Protein AF-A0A077UJP9-F1 (afdb_monomer_lite)

Foldseek 3Di:
DDPLVVVLVVLVPDPVADDPRSVVVNVVSVVVVVVVVVVVVVVVVPPPLDDDLVLLVVLLVLLVVLVVLPPPDDLVVLLVQLVVLVVVLLVQQQLVVPVDPDGHHPPLSSLLSLLSNVSSLSSNCVVVPPDPVNSVVLVVCLVVDDCLALVLSSDPCVVVVVVVLSVDPPNDSSNSNSNSSSCCSHVNGNVSNSVSNVVNSVQSVCVCVCNPPNPPPRD

Structure (mmCIF, N/CA/C/O backbone):
data_AF-A0A077UJP9-F1
#
_entry.id   AF-A0A077UJP9-F1
#
loop_
_atom_site.group_PDB
_atom_site.id
_atom_site.type_symbol
_atom_site.label_atom_id
_atom_site.label_alt_id
_atom_site.label_comp_id
_atom_site.label_asym_id
_atom_site.label_entity_id
_atom_site.label_seq_id
_atom_site.pdbx_PDB_ins_code
_atom_site.Cartn_x
_atom_site.Cartn_y
_atom_site.Cartn_z
_atom_site.occupancy
_atom_site.B_iso_or_equiv
_atom_site.auth_seq_id
_atom_site.auth_comp_id
_atom_site.auth_asym_id
_atom_site.auth_atom_id
_atom_site.pdbx_PDB_model_num
ATOM 1 N N . MET A 1 1 ? -7.856 1.688 -47.796 1.00 62.22 1 MET A N 1
ATOM 2 C CA . MET A 1 1 ? -6.445 1.970 -48.091 1.00 62.22 1 MET A CA 1
ATOM 3 C C . MET A 1 1 ? -5.850 2.642 -46.871 1.00 62.22 1 MET A C 1
ATOM 5 O O . MET A 1 1 ? -6.298 3.738 -46.540 1.00 62.22 1 MET A O 1
ATOM 9 N N . ASN A 1 2 ? -4.977 1.952 -46.143 1.00 85.25 2 ASN A N 1
ATOM 10 C CA . ASN A 1 2 ? -4.334 2.499 -44.946 1.00 85.25 2 ASN A CA 1
ATOM 11 C C . ASN A 1 2 ? -3.262 3.543 -45.334 1.00 85.25 2 ASN A C 1
ATOM 13 O O . ASN A 1 2 ? -2.931 3.701 -46.511 1.00 85.25 2 ASN A O 1
ATOM 17 N N . ASN A 1 3 ? -2.739 4.284 -44.354 1.00 83.12 3 ASN A N 1
ATOM 18 C CA . ASN A 1 3 ? -1.761 5.348 -44.617 1.00 83.12 3 ASN A CA 1
ATOM 19 C C . ASN A 1 3 ? -0.489 4.816 -45.300 1.00 83.12 3 ASN A C 1
ATOM 21 O O . ASN A 1 3 ? 0.064 5.492 -46.163 1.00 83.12 3 ASN A O 1
ATOM 25 N N . ARG A 1 4 ? -0.064 3.589 -44.973 1.00 84.38 4 ARG A N 1
ATOM 26 C CA . ARG A 1 4 ? 1.086 2.926 -45.602 1.00 84.38 4 ARG A CA 1
ATOM 27 C C . ARG A 1 4 ? 0.843 2.667 -47.089 1.00 84.38 4 ARG A C 1
ATOM 29 O O . ARG A 1 4 ? 1.649 3.070 -47.918 1.00 84.38 4 ARG A O 1
ATOM 36 N N . GLU A 1 5 ? -0.295 2.074 -47.431 1.00 85.06 5 GLU A N 1
ATOM 37 C CA . GLU A 1 5 ? -0.693 1.799 -48.813 1.00 85.06 5 GLU A CA 1
ATOM 38 C C . GLU A 1 5 ? -0.814 3.098 -49.625 1.00 85.06 5 GLU A C 1
ATOM 40 O O . GLU A 1 5 ? -0.421 3.141 -50.786 1.00 85.06 5 GLU A O 1
ATOM 45 N N . GLN A 1 6 ? -1.307 4.187 -49.022 1.00 86.44 6 GLN A N 1
ATOM 46 C CA . GLN A 1 6 ? -1.356 5.502 -49.674 1.00 86.44 6 GLN A CA 1
ATOM 47 C C . GLN A 1 6 ? 0.041 6.056 -49.989 1.00 86.44 6 GLN A C 1
ATOM 49 O O . GLN A 1 6 ? 0.248 6.622 -51.066 1.00 86.44 6 GLN A O 1
ATOM 54 N N . ILE A 1 7 ? 1.002 5.878 -49.080 1.00 85.31 7 ILE A N 1
ATOM 55 C CA . ILE A 1 7 ? 2.393 6.313 -49.262 1.00 85.31 7 ILE A CA 1
ATOM 56 C C . ILE A 1 7 ? 3.083 5.469 -50.339 1.00 85.31 7 ILE A C 1
ATOM 58 O O . ILE A 1 7 ? 3.674 6.030 -51.260 1.00 85.31 7 ILE A O 1
ATOM 62 N N . G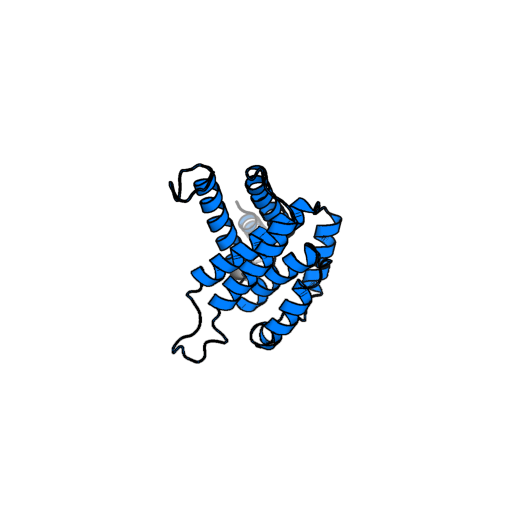LU A 1 8 ? 2.950 4.143 -50.287 1.00 85.75 8 GLU A N 1
ATOM 63 C CA . GLU A 1 8 ? 3.534 3.230 -51.279 1.00 85.75 8 GLU A CA 1
ATOM 64 C C . GLU A 1 8 ? 2.994 3.523 -52.692 1.00 85.75 8 GLU A C 1
ATOM 66 O O . GLU A 1 8 ? 3.769 3.662 -53.638 1.00 85.75 8 GLU A O 1
ATOM 71 N N . GLN A 1 9 ? 1.678 3.724 -52.840 1.00 84.62 9 GLN A N 1
ATOM 72 C CA . GLN A 1 9 ? 1.075 4.102 -54.126 1.00 84.62 9 GLN A CA 1
ATOM 73 C C . GLN A 1 9 ? 1.534 5.481 -54.616 1.00 84.62 9 GLN A C 1
ATOM 75 O O . GLN A 1 9 ? 1.752 5.671 -55.814 1.00 84.62 9 GLN A O 1
ATOM 80 N N . SER A 1 10 ? 1.735 6.434 -53.704 1.00 84.62 10 SER A N 1
ATOM 81 C CA . SER A 1 10 ? 2.259 7.758 -54.055 1.00 84.62 10 SER A CA 1
ATOM 82 C C . SER A 1 10 ? 3.683 7.662 -54.609 1.00 84.62 10 SER A C 1
ATOM 84 O O . SER A 1 10 ? 3.966 8.270 -55.640 1.00 84.62 10 SER A O 1
ATOM 86 N N . VAL A 1 11 ? 4.547 6.840 -54.000 1.00 82.06 11 VAL A N 1
ATOM 87 C CA . VAL A 1 11 ? 5.920 6.587 -54.475 1.00 82.06 11 VAL A CA 1
ATOM 88 C C . VAL A 1 11 ? 5.926 5.904 -55.843 1.00 82.06 11 VAL A C 1
ATOM 90 O O . VAL A 1 11 ? 6.675 6.319 -56.724 1.00 82.06 11 VAL A O 1
ATOM 93 N N . ILE A 1 12 ? 5.052 4.916 -56.057 1.00 83.19 12 ILE A N 1
ATOM 94 C CA . ILE A 1 12 ? 4.907 4.223 -57.350 1.00 83.19 12 ILE A CA 1
ATOM 95 C C . ILE A 1 12 ? 4.440 5.184 -58.453 1.00 83.19 12 ILE A C 1
ATOM 97 O O . ILE A 1 12 ? 4.875 5.081 -59.598 1.00 83.19 12 ILE A O 1
ATOM 101 N N . SER A 1 13 ? 3.552 6.123 -58.121 1.00 83.75 13 SER A N 1
ATOM 102 C CA . SER A 1 13 ? 2.990 7.075 -59.087 1.00 83.75 13 SER A CA 1
ATOM 103 C C . SER A 1 13 ? 3.896 8.276 -59.392 1.00 83.75 13 SER A C 1
ATOM 105 O O . SER A 1 13 ? 3.649 9.010 -60.353 1.00 83.75 13 SER A O 1
ATOM 107 N N . ALA A 1 14 ? 4.936 8.501 -58.586 1.00 82.94 14 ALA A N 1
ATOM 108 C CA . ALA A 1 14 ? 5.812 9.652 -58.720 1.00 82.94 14 ALA A CA 1
ATOM 109 C C . ALA A 1 14 ? 6.792 9.460 -59.886 1.00 82.94 14 ALA A C 1
ATOM 111 O O . ALA A 1 14 ? 7.713 8.653 -59.821 1.00 82.94 14 ALA A O 1
ATOM 112 N N . SER A 1 15 ? 6.666 10.286 -60.929 1.00 70.06 15 SER A N 1
ATOM 113 C CA . SER A 1 15 ? 7.531 10.241 -62.121 1.00 70.06 15 SER A CA 1
ATOM 114 C C . SER A 1 15 ? 9.017 10.532 -61.855 1.00 70.06 15 SER A C 1
ATOM 116 O O . SER A 1 15 ? 9.830 10.443 -62.771 1.00 70.06 15 SER A O 1
ATOM 118 N N . ALA A 1 16 ? 9.362 10.946 -60.633 1.00 73.94 16 ALA A N 1
ATOM 119 C CA . ALA A 1 16 ? 10.723 11.241 -60.196 1.00 73.94 16 ALA A CA 1
ATOM 120 C C . ALA A 1 16 ? 11.541 9.982 -59.857 1.00 73.94 16 ALA A C 1
ATOM 122 O O . ALA A 1 16 ? 12.766 10.059 -59.857 1.00 73.94 16 ALA A O 1
ATOM 123 N N . TYR A 1 17 ? 10.888 8.845 -59.605 1.00 73.88 17 TYR A N 1
ATOM 124 C CA . TYR A 1 17 ? 11.538 7.574 -59.285 1.00 73.88 17 TYR A CA 1
ATOM 125 C C . TYR A 1 17 ? 11.208 6.557 -60.376 1.00 73.88 17 TYR A C 1
ATOM 127 O O . TYR A 1 17 ? 10.060 6.458 -60.807 1.00 73.88 17 TYR A O 1
ATOM 135 N N . ASN A 1 18 ? 12.208 5.829 -60.871 1.00 78.38 18 ASN A N 1
ATOM 136 C CA . ASN A 1 18 ? 12.003 4.820 -61.907 1.00 78.38 18 ASN A CA 1
ATOM 137 C C . ASN A 1 18 ? 12.655 3.491 -61.525 1.00 78.38 18 ASN A C 1
ATOM 139 O O . ASN A 1 18 ? 13.726 3.468 -60.925 1.00 78.38 18 ASN A O 1
ATOM 143 N N . GLY A 1 19 ? 11.999 2.385 -61.894 1.00 74.12 19 GLY A N 1
ATOM 144 C CA . GLY A 1 19 ? 12.525 1.025 -61.756 1.00 74.12 19 GLY A CA 1
ATOM 145 C C . GLY A 1 19 ? 13.174 0.765 -60.395 1.00 74.12 19 GLY A C 1
ATOM 146 O O . GLY A 1 19 ? 12.494 0.733 -59.370 1.00 74.12 19 GLY A O 1
ATOM 147 N N . ASN A 1 20 ? 14.501 0.626 -60.406 1.00 77.56 20 ASN A N 1
ATOM 148 C CA . ASN A 1 20 ? 15.315 0.320 -59.230 1.00 77.56 20 ASN A CA 1
ATOM 149 C C . ASN A 1 20 ? 15.193 1.362 -58.103 1.00 77.56 20 ASN A C 1
ATOM 151 O O . ASN A 1 20 ? 15.290 0.986 -56.937 1.00 77.56 20 ASN A O 1
ATOM 155 N N . ASP A 1 21 ? 14.958 2.641 -58.417 1.00 79.94 21 ASP A N 1
ATOM 156 C CA . ASP A 1 21 ? 14.796 3.689 -57.398 1.00 79.94 21 ASP A CA 1
ATOM 157 C C . ASP A 1 21 ? 13.478 3.507 -56.636 1.00 79.94 21 ASP A C 1
ATOM 159 O O . ASP A 1 21 ? 13.416 3.667 -55.417 1.00 79.94 21 ASP A O 1
ATOM 163 N N . THR A 1 22 ? 12.420 3.119 -57.353 1.00 83.19 22 THR A N 1
ATOM 164 C CA . THR A 1 22 ? 11.107 2.836 -56.768 1.00 83.19 22 THR A CA 1
ATOM 165 C C . THR A 1 22 ? 11.174 1.591 -55.883 1.00 83.19 22 THR A C 1
ATOM 167 O O . THR A 1 22 ? 10.673 1.616 -54.762 1.00 83.19 22 THR A O 1
ATOM 170 N N . GLU A 1 23 ? 11.838 0.521 -56.335 1.00 83.62 23 GLU A N 1
ATOM 171 C CA . GLU A 1 23 ? 12.041 -0.693 -55.527 1.00 83.62 23 GLU A CA 1
ATOM 172 C C . GLU A 1 23 ? 12.893 -0.428 -54.277 1.00 83.62 23 GLU A C 1
ATOM 174 O O . GLU A 1 23 ? 12.569 -0.919 -53.194 1.00 83.62 23 GLU A O 1
ATOM 179 N N . GLY A 1 24 ? 13.951 0.381 -54.404 1.00 87.12 24 GLY A N 1
ATOM 180 C CA . GLY A 1 24 ? 14.796 0.785 -53.281 1.00 87.12 24 GLY A CA 1
ATOM 181 C C . GLY A 1 24 ? 14.017 1.546 -52.207 1.00 87.12 24 GLY A C 1
ATOM 182 O O . GLY A 1 24 ? 14.077 1.183 -51.034 1.00 87.12 24 GLY A O 1
ATOM 183 N N . LEU A 1 25 ? 13.222 2.541 -52.608 1.00 85.94 25 LEU A N 1
ATOM 184 C CA . LEU A 1 25 ? 12.417 3.340 -51.678 1.00 85.94 25 LEU A CA 1
ATOM 185 C C . LEU A 1 25 ? 11.295 2.539 -51.018 1.00 85.94 25 LEU A C 1
ATOM 187 O O . LEU A 1 25 ? 11.047 2.703 -49.825 1.00 85.94 25 LEU A O 1
ATOM 191 N N . LEU A 1 26 ? 10.628 1.650 -51.760 1.00 87.50 26 LEU A N 1
ATOM 192 C CA . LEU A 1 26 ? 9.608 0.774 -51.179 1.00 87.50 26 LEU A CA 1
ATOM 193 C C . LEU A 1 26 ? 10.211 -0.159 -50.121 1.00 87.50 26 LEU A C 1
ATOM 195 O O . LEU A 1 26 ? 9.597 -0.373 -49.076 1.00 87.50 26 LEU A O 1
ATOM 199 N N . LYS A 1 27 ? 11.435 -0.649 -50.344 1.00 89.75 27 LYS A N 1
ATOM 200 C CA . LYS A 1 27 ? 12.163 -1.448 -49.355 1.00 89.75 27 LYS A CA 1
ATOM 201 C C . LYS A 1 27 ? 12.549 -0.637 -48.115 1.00 89.75 27 LYS A C 1
ATOM 203 O O . LYS A 1 27 ? 12.383 -1.128 -47.003 1.00 89.75 27 LYS A O 1
ATOM 208 N N . GLU A 1 28 ? 13.025 0.597 -48.279 1.00 89.88 28 GLU A N 1
ATOM 209 C CA . GLU A 1 28 ? 13.324 1.481 -47.142 1.00 89.88 28 GLU A CA 1
ATOM 210 C C . GLU A 1 28 ? 12.072 1.771 -46.301 1.00 89.88 28 GLU A C 1
ATOM 212 O O . GLU A 1 28 ? 12.128 1.721 -45.072 1.00 89.88 28 GLU A O 1
ATOM 217 N N . ILE A 1 29 ? 10.927 2.006 -46.951 1.00 88.69 29 ILE A N 1
ATOM 218 C CA . ILE A 1 29 ? 9.633 2.182 -46.280 1.00 88.69 29 ILE A CA 1
ATOM 219 C C . ILE A 1 29 ? 9.250 0.914 -45.507 1.00 88.69 29 ILE A C 1
ATOM 221 O O . ILE A 1 29 ? 8.876 0.995 -44.336 1.00 88.69 29 ILE A O 1
ATOM 225 N N . GLU A 1 30 ? 9.374 -0.263 -46.124 1.00 90.19 30 GLU A N 1
ATOM 226 C CA . GLU A 1 30 ? 9.093 -1.543 -45.468 1.00 90.19 30 GLU A CA 1
ATOM 227 C C . GLU A 1 30 ? 9.977 -1.761 -44.228 1.00 90.19 30 GLU A C 1
ATOM 229 O O . GLU A 1 30 ? 9.473 -2.151 -43.172 1.00 90.19 30 GLU A O 1
ATOM 234 N N . ASP A 1 31 ? 11.276 -1.473 -44.327 1.00 91.69 31 ASP A N 1
ATOM 235 C CA . ASP A 1 31 ? 12.225 -1.611 -43.221 1.00 91.69 31 ASP A CA 1
ATOM 236 C C . ASP A 1 31 ? 11.914 -0.643 -42.065 1.00 91.69 31 ASP A C 1
ATOM 238 O O . ASP A 1 31 ? 12.057 -1.012 -40.896 1.00 91.69 31 ASP A O 1
ATOM 242 N N . VAL A 1 32 ? 11.446 0.577 -42.359 1.00 89.31 32 VAL A N 1
ATOM 243 C CA . VAL A 1 32 ? 10.977 1.532 -41.338 1.00 89.31 32 VAL A CA 1
ATOM 244 C C . VAL A 1 32 ? 9.740 1.000 -40.619 1.00 89.31 32 VAL A C 1
ATOM 246 O O . VAL A 1 32 ? 9.707 1.012 -39.390 1.00 89.31 32 VAL A O 1
ATOM 249 N N . TYR A 1 33 ? 8.751 0.480 -41.351 1.00 87.69 33 TYR A N 1
ATOM 250 C CA . TYR A 1 33 ? 7.549 -0.086 -40.733 1.00 87.69 33 TYR A CA 1
ATOM 251 C C . TYR A 1 33 ? 7.854 -1.323 -39.881 1.00 87.69 33 TYR A C 1
ATOM 253 O O . TYR A 1 33 ? 7.295 -1.455 -38.796 1.00 87.69 33 TYR A O 1
ATOM 261 N N . LYS A 1 34 ? 8.780 -2.191 -40.311 1.00 88.31 34 LYS A N 1
ATOM 262 C CA . LYS A 1 34 ? 9.241 -3.330 -39.495 1.00 88.31 34 LYS A CA 1
ATOM 263 C C . LYS A 1 34 ? 9.910 -2.879 -38.200 1.00 88.31 34 LYS A C 1
ATOM 265 O O . LYS A 1 34 ? 9.682 -3.483 -37.159 1.00 88.31 34 LYS A O 1
ATOM 270 N N . LYS A 1 35 ? 10.729 -1.824 -38.250 1.00 87.62 35 LYS A N 1
ATOM 271 C CA . LYS A 1 35 ? 11.359 -1.255 -37.048 1.00 87.62 35 LYS A CA 1
ATOM 272 C C . LYS A 1 35 ? 10.341 -0.616 -36.108 1.00 87.62 35 LYS A C 1
ATOM 274 O O . LYS A 1 35 ? 10.480 -0.789 -34.907 1.00 87.62 35 LYS A O 1
ATOM 279 N N . ALA A 1 36 ? 9.349 0.098 -36.641 1.00 84.06 36 ALA A N 1
ATOM 280 C CA . ALA A 1 36 ? 8.274 0.681 -35.841 1.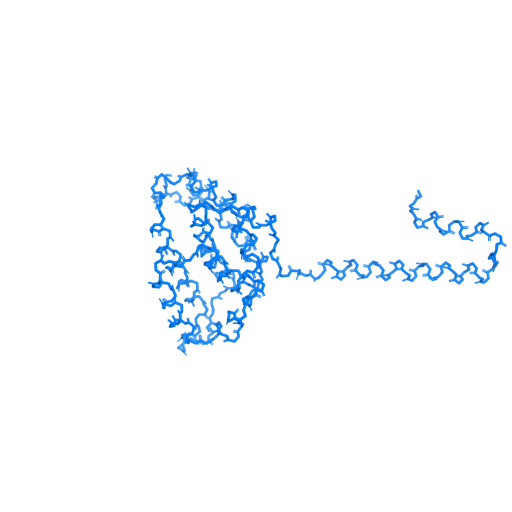00 84.06 36 ALA A CA 1
ATOM 281 C C . ALA A 1 36 ? 7.474 -0.413 -35.124 1.00 84.06 36 ALA A C 1
ATOM 283 O O . ALA A 1 36 ? 7.338 -0.360 -33.912 1.00 84.06 36 ALA A O 1
ATOM 284 N N . GLN A 1 37 ? 7.078 -1.463 -35.848 1.00 83.75 37 GLN A N 1
ATOM 285 C CA . GLN A 1 37 ? 6.380 -2.601 -35.256 1.00 83.75 37 GLN A CA 1
ATOM 286 C C . GLN A 1 37 ? 7.224 -3.302 -34.181 1.00 83.75 37 GLN A C 1
ATOM 288 O O . GLN A 1 37 ? 6.720 -3.588 -33.106 1.00 83.75 37 GLN A O 1
ATOM 293 N N . ALA A 1 38 ? 8.518 -3.528 -34.431 1.00 78.12 38 ALA A N 1
ATOM 294 C CA . ALA A 1 38 ? 9.408 -4.098 -33.421 1.00 78.12 38 ALA A CA 1
ATOM 295 C C . ALA A 1 38 ? 9.555 -3.189 -32.187 1.00 78.12 38 ALA A C 1
ATOM 297 O O . ALA A 1 38 ? 9.745 -3.685 -31.084 1.00 78.12 38 ALA A O 1
ATOM 298 N N . PHE A 1 39 ? 9.484 -1.865 -32.354 1.00 76.75 39 PHE A N 1
ATOM 299 C CA . PHE A 1 39 ? 9.502 -0.919 -31.240 1.00 76.75 39 PHE A CA 1
ATOM 300 C C . PHE A 1 39 ? 8.190 -0.944 -30.452 1.00 76.75 39 PHE A C 1
ATOM 302 O O . PHE A 1 39 ? 8.239 -0.908 -29.229 1.00 76.75 39 PHE A O 1
ATOM 309 N N . ASP A 1 40 ? 7.048 -1.056 -31.131 1.00 75.38 40 ASP A N 1
ATOM 310 C CA . ASP A 1 40 ? 5.737 -1.212 -30.495 1.00 75.38 40 ASP A CA 1
ATOM 311 C C . ASP A 1 40 ? 5.669 -2.531 -29.704 1.00 75.38 40 ASP A C 1
ATOM 313 O O . ASP A 1 40 ? 5.274 -2.521 -28.544 1.00 75.38 40 ASP A O 1
ATOM 317 N N . GLU A 1 41 ? 6.161 -3.636 -30.277 1.00 69.81 41 GLU A N 1
ATOM 318 C CA . GLU A 1 41 ? 6.286 -4.939 -29.602 1.00 69.81 41 GLU A CA 1
ATOM 319 C C . GLU A 1 41 ? 7.223 -4.856 -28.379 1.00 69.81 41 GLU A C 1
ATOM 321 O O . GLU A 1 41 ? 6.889 -5.345 -27.305 1.00 69.81 41 GLU A O 1
ATOM 326 N N . ILE A 1 42 ? 8.365 -4.162 -28.492 1.00 65.69 42 ILE A N 1
ATOM 327 C CA . ILE A 1 42 ? 9.260 -3.908 -27.348 1.00 65.69 42 ILE A CA 1
ATOM 328 C C . ILE A 1 42 ? 8.584 -3.021 -26.294 1.00 65.69 42 ILE A C 1
ATOM 330 O O . ILE A 1 42 ? 8.802 -3.230 -25.108 1.00 65.69 42 ILE A O 1
ATOM 334 N N . ASN A 1 43 ? 7.790 -2.028 -26.691 1.00 60.38 43 ASN A N 1
ATOM 335 C CA . ASN A 1 43 ? 7.105 -1.125 -25.767 1.00 60.38 43 ASN A CA 1
ATOM 336 C C . ASN A 1 43 ? 5.952 -1.821 -25.023 1.00 60.38 43 ASN A C 1
ATOM 338 O O . ASN A 1 43 ? 5.703 -1.498 -23.868 1.00 60.38 43 ASN A O 1
ATOM 342 N N . GLU A 1 44 ? 5.284 -2.788 -25.655 1.00 56.50 44 GLU A N 1
ATOM 343 C CA . GLU A 1 44 ? 4.318 -3.673 -24.991 1.00 56.50 44 GLU A CA 1
ATOM 344 C C . GLU A 1 44 ? 5.004 -4.661 -24.026 1.00 56.50 44 GLU A C 1
ATOM 346 O O . GLU A 1 44 ? 4.446 -4.973 -22.975 1.00 56.50 44 GLU A O 1
ATOM 351 N N . ASP A 1 45 ? 6.228 -5.104 -24.341 1.00 50.69 45 ASP A N 1
ATOM 352 C CA . ASP A 1 45 ? 7.020 -6.024 -23.508 1.00 50.69 45 ASP A CA 1
ATOM 353 C C . ASP A 1 45 ? 7.850 -5.328 -22.404 1.00 50.69 45 ASP A C 1
ATOM 355 O O . ASP A 1 45 ? 8.313 -5.985 -21.462 1.00 50.69 45 ASP A O 1
ATOM 359 N N . ILE A 1 46 ? 8.041 -4.004 -22.463 1.00 51.47 46 ILE A N 1
ATOM 360 C CA . ILE A 1 46 ? 8.529 -3.221 -21.323 1.00 51.47 46 ILE A CA 1
ATOM 361 C C . ILE A 1 46 ? 7.347 -3.077 -20.368 1.00 51.47 46 ILE A C 1
ATOM 363 O O . ILE A 1 46 ? 6.555 -2.145 -20.459 1.00 51.47 46 ILE A O 1
ATOM 367 N N . ILE A 1 47 ? 7.248 -4.003 -19.415 1.00 54.19 47 ILE A N 1
ATOM 368 C CA . ILE A 1 47 ? 6.477 -3.786 -18.191 1.00 54.19 47 ILE A CA 1
ATOM 369 C C . ILE A 1 47 ? 7.072 -2.537 -17.541 1.00 54.19 47 ILE A C 1
ATOM 371 O O . ILE A 1 47 ? 8.140 -2.592 -16.922 1.00 54.19 47 ILE A O 1
ATOM 375 N N . ILE A 1 48 ? 6.437 -1.387 -17.757 1.00 60.91 48 ILE A N 1
ATOM 376 C CA . ILE A 1 48 ? 6.860 -0.141 -17.141 1.00 60.91 48 ILE A CA 1
ATOM 377 C C . ILE A 1 48 ? 6.507 -0.290 -15.661 1.00 60.91 48 ILE A C 1
ATOM 379 O O . ILE A 1 48 ? 5.355 -0.142 -15.271 1.00 60.91 48 ILE A O 1
ATOM 383 N N . ASN A 1 49 ? 7.500 -0.650 -14.843 1.00 81.88 49 ASN A N 1
ATOM 384 C CA . ASN A 1 49 ? 7.380 -0.803 -13.392 1.00 81.88 49 ASN A CA 1
ATOM 385 C C . ASN A 1 49 ? 7.228 0.572 -12.715 1.00 81.88 49 ASN A C 1
ATOM 387 O O . ASN A 1 49 ? 8.044 0.964 -11.886 1.00 81.88 49 ASN A O 1
ATOM 391 N N . THR A 1 50 ? 6.224 1.336 -13.137 1.00 89.00 50 THR A N 1
ATOM 392 C CA . THR A 1 50 ? 5.952 2.714 -12.728 1.00 89.00 50 THR A CA 1
ATOM 393 C C . THR A 1 50 ? 4.509 2.839 -12.286 1.00 89.00 50 THR A C 1
ATOM 395 O O . THR A 1 50 ? 3.618 2.230 -12.873 1.00 89.00 50 THR A O 1
ATOM 398 N N . LEU A 1 51 ? 4.276 3.693 -11.299 1.00 95.69 51 LEU A N 1
ATOM 399 C CA . LEU A 1 51 ? 2.943 4.118 -10.904 1.00 95.69 51 LEU A CA 1
ATOM 400 C C . LEU A 1 51 ? 2.582 5.406 -11.648 1.00 95.69 51 LEU A C 1
ATOM 402 O O . LEU A 1 51 ? 3.367 6.348 -11.678 1.00 95.69 51 LEU A O 1
ATOM 406 N N . THR A 1 52 ? 1.385 5.466 -12.221 1.00 95.94 52 THR A N 1
ATOM 407 C CA . THR A 1 52 ? 0.828 6.689 -12.819 1.00 95.94 52 THR A CA 1
ATOM 408 C C . THR A 1 52 ? -0.113 7.402 -11.849 1.00 95.94 52 THR A C 1
ATOM 410 O O . THR A 1 52 ? -0.685 6.783 -10.945 1.00 95.94 52 THR A O 1
ATOM 413 N N . THR A 1 53 ? -0.334 8.703 -12.057 1.00 95.81 53 THR A N 1
ATOM 414 C CA . THR A 1 53 ? -1.309 9.486 -11.280 1.00 95.81 53 THR A CA 1
ATOM 415 C C . THR A 1 53 ? -2.711 8.883 -11.343 1.00 95.81 53 THR A C 1
ATOM 417 O O . THR A 1 53 ? -3.369 8.776 -10.309 1.00 95.81 53 THR A O 1
ATOM 420 N N . ASP A 1 54 ? -3.140 8.427 -12.522 1.00 97.19 54 ASP A N 1
ATOM 421 C CA . ASP A 1 54 ? -4.455 7.807 -12.720 1.00 97.19 54 ASP A CA 1
ATOM 422 C C . ASP A 1 54 ? -4.585 6.496 -11.934 1.00 97.19 54 ASP A C 1
ATOM 424 O O . ASP A 1 54 ? -5.605 6.265 -11.285 1.00 97.19 54 ASP A O 1
ATOM 428 N N . GLN A 1 55 ? -3.537 5.660 -11.918 1.00 98.19 55 GLN A N 1
ATOM 429 C CA . GLN A 1 55 ? -3.518 4.446 -11.095 1.00 98.19 55 GLN A CA 1
ATOM 430 C C . GLN A 1 55 ? -3.609 4.784 -9.603 1.00 98.19 55 GLN A C 1
ATOM 432 O O . GLN A 1 55 ? -4.409 4.179 -8.896 1.00 98.19 55 GLN A O 1
ATOM 437 N N . LEU A 1 56 ? -2.843 5.762 -9.104 1.00 98.56 56 LEU A N 1
ATOM 438 C CA . LEU A 1 56 ? -2.923 6.155 -7.692 1.00 98.56 56 LEU A CA 1
ATOM 439 C C . LEU A 1 56 ? -4.321 6.680 -7.323 1.00 98.56 56 LEU A C 1
ATOM 441 O O . LEU A 1 56 ? -4.857 6.323 -6.274 1.00 98.56 56 LEU A O 1
ATOM 445 N N . GLN A 1 57 ? -4.933 7.486 -8.193 1.00 98.44 57 GLN A N 1
ATOM 446 C CA . GLN A 1 57 ? -6.299 7.979 -8.003 1.00 98.44 57 GLN A CA 1
ATOM 447 C C . GLN A 1 57 ? -7.330 6.844 -8.000 1.00 98.44 57 GLN A C 1
ATOM 449 O O . GLN A 1 57 ? -8.214 6.830 -7.144 1.00 98.44 57 GLN A O 1
ATOM 454 N N . GLU A 1 58 ? -7.205 5.873 -8.908 1.00 98.62 58 GLU A N 1
ATOM 455 C CA . GLU A 1 58 ? -8.065 4.687 -8.941 1.00 98.62 58 GLU A CA 1
ATOM 456 C C . GLU A 1 58 ? -7.967 3.897 -7.627 1.00 98.62 58 GLU A C 1
ATOM 458 O O . GLU A 1 58 ? -8.985 3.535 -7.039 1.00 98.62 58 GLU A O 1
ATOM 463 N N . LEU A 1 59 ? -6.749 3.666 -7.129 1.00 98.81 59 LEU A N 1
ATOM 464 C CA . LEU A 1 59 ? -6.511 2.946 -5.878 1.00 98.81 59 LEU A CA 1
ATOM 465 C C . LEU A 1 59 ? -7.108 3.677 -4.666 1.00 98.81 59 LEU A C 1
ATOM 467 O O . LEU A 1 59 ? -7.781 3.054 -3.843 1.00 98.81 59 LEU A O 1
ATOM 471 N N . LEU A 1 60 ? -6.916 4.998 -4.574 1.00 98.75 60 LEU A N 1
ATOM 472 C CA . LEU A 1 60 ? -7.526 5.827 -3.528 1.00 98.75 60 LEU A CA 1
ATOM 473 C C . LEU A 1 60 ? -9.056 5.742 -3.575 1.00 98.75 60 LEU A C 1
ATOM 475 O O . LEU A 1 60 ? -9.690 5.610 -2.526 1.00 98.75 60 LEU A O 1
ATOM 479 N N . GLN A 1 61 ? -9.646 5.767 -4.772 1.00 98.69 61 GLN A N 1
ATOM 480 C CA . GLN A 1 61 ? -11.092 5.679 -4.955 1.00 98.69 61 GLN A CA 1
ATOM 481 C C . GLN A 1 61 ? -11.645 4.304 -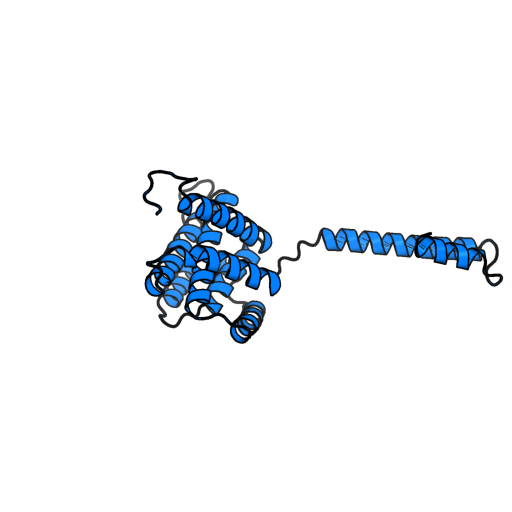4.551 1.00 98.69 61 GLN A C 1
ATOM 483 O O . GLN A 1 61 ? -12.621 4.244 -3.804 1.00 98.69 61 GLN A O 1
ATOM 488 N N . ILE A 1 62 ? -10.994 3.207 -4.957 1.00 98.56 62 ILE A N 1
ATOM 489 C CA . ILE A 1 62 ? -11.364 1.845 -4.533 1.00 98.56 62 ILE A CA 1
ATOM 490 C C . ILE A 1 62 ? -11.330 1.735 -3.004 1.00 98.56 62 ILE A C 1
ATOM 492 O O . ILE A 1 62 ? -12.275 1.230 -2.394 1.00 98.56 62 ILE A O 1
ATOM 496 N N . GLN A 1 63 ? -10.263 2.231 -2.369 1.00 98.75 63 GLN A N 1
ATOM 497 C CA . GLN A 1 63 ? -10.155 2.183 -0.913 1.00 98.75 63 GLN A CA 1
ATOM 498 C C . GLN A 1 63 ? -11.247 3.013 -0.240 1.00 98.75 63 GLN A C 1
ATOM 500 O O . GLN A 1 63 ? -11.828 2.574 0.749 1.00 98.75 63 GLN A O 1
ATOM 505 N N . LYS A 1 64 ? -11.552 4.195 -0.785 1.00 98.38 64 LYS A N 1
ATOM 506 C CA . LYS A 1 64 ? -12.590 5.082 -0.259 1.00 98.38 64 LYS A CA 1
ATOM 507 C C . LYS A 1 64 ? -13.964 4.412 -0.262 1.00 98.38 64 LYS A C 1
ATOM 509 O O . LYS A 1 64 ? -14.666 4.462 0.743 1.00 98.38 64 LYS A O 1
ATOM 514 N N . GLU A 1 65 ? -14.328 3.753 -1.358 1.00 97.88 65 GLU A N 1
ATOM 515 C CA . GLU A 1 65 ? -15.610 3.047 -1.489 1.00 97.88 65 GLU A CA 1
ATOM 516 C C . GLU A 1 65 ? -15.759 1.892 -0.495 1.00 97.88 65 GLU A C 1
ATOM 518 O O . GLU A 1 65 ? -16.863 1.604 -0.027 1.00 97.88 65 GLU A O 1
ATOM 523 N N . PHE A 1 66 ? -14.657 1.223 -0.164 1.00 97.50 66 PHE A N 1
ATOM 524 C CA . PHE A 1 66 ? -14.646 0.205 0.877 1.00 97.50 66 PHE A CA 1
ATOM 525 C C . PHE A 1 66 ? -14.765 0.816 2.277 1.00 97.50 66 PHE A C 1
ATOM 527 O O . PHE A 1 66 ? -15.596 0.380 3.075 1.00 97.50 66 PHE A O 1
ATOM 534 N N . ASP A 1 67 ? -13.963 1.841 2.556 1.00 97.69 67 ASP A N 1
ATOM 535 C CA . ASP A 1 67 ? -13.879 2.520 3.849 1.00 97.69 67 ASP A CA 1
ATOM 536 C C . ASP A 1 67 ? -15.200 3.199 4.241 1.00 97.69 67 ASP A C 1
ATOM 538 O O . ASP A 1 67 ? -15.598 3.137 5.405 1.00 97.69 67 ASP A O 1
ATOM 542 N N . ASP A 1 68 ? -15.942 3.750 3.272 1.00 97.25 68 ASP A N 1
ATOM 543 C CA . ASP A 1 68 ? -17.272 4.348 3.476 1.00 97.25 68 ASP A CA 1
ATOM 544 C C . ASP A 1 68 ? -18.301 3.335 4.037 1.00 97.25 68 ASP A C 1
ATOM 546 O O . ASP A 1 68 ? -19.349 3.720 4.566 1.00 97.25 68 ASP A O 1
ATOM 550 N N . ARG A 1 69 ? -18.006 2.027 3.970 1.00 95.69 69 ARG A N 1
ATOM 551 C CA . ARG A 1 69 ? -18.829 0.941 4.531 1.00 95.69 69 ARG A CA 1
ATOM 552 C C . ARG A 1 69 ? -18.440 0.549 5.959 1.00 95.69 69 ARG A C 1
ATOM 554 O O . ARG A 1 69 ? -19.101 -0.311 6.540 1.00 95.69 69 ARG A O 1
ATOM 561 N N . ILE A 1 70 ? -17.388 1.137 6.531 1.00 94.44 70 ILE A N 1
ATOM 562 C CA . ILE A 1 70 ? -16.866 0.803 7.862 1.00 94.44 70 ILE A CA 1
ATOM 563 C C . ILE A 1 70 ? -17.243 1.925 8.845 1.00 94.44 70 ILE A C 1
ATOM 565 O O . ILE A 1 70 ? -16.510 2.902 8.988 1.00 94.44 70 ILE A O 1
ATOM 569 N N . PRO A 1 71 ? -18.358 1.806 9.592 1.00 94.25 71 PRO A N 1
ATOM 570 C CA . PRO A 1 71 ? -18.853 2.894 10.445 1.00 94.25 71 PRO A CA 1
ATOM 571 C C . PRO A 1 71 ? -17.935 3.233 11.630 1.00 94.25 71 PRO A C 1
ATOM 573 O O . PRO A 1 71 ? -18.089 4.282 12.250 1.00 94.25 71 PRO A O 1
ATOM 576 N N . THR A 1 72 ? -17.005 2.343 11.978 1.00 95.94 72 THR A N 1
ATOM 577 C CA . THR A 1 72 ? -16.052 2.499 13.088 1.00 95.94 72 THR A CA 1
ATOM 578 C C . THR A 1 72 ? -14.651 2.903 12.628 1.00 95.94 72 THR A C 1
ATOM 580 O O . THR A 1 72 ? -13.720 2.876 13.437 1.00 95.94 72 THR A O 1
ATOM 583 N N . LEU A 1 73 ? -14.481 3.232 11.342 1.00 97.88 73 LEU A N 1
ATOM 584 C CA . LEU A 1 73 ? -13.195 3.628 10.780 1.00 97.88 73 LEU A CA 1
ATOM 585 C C . LEU A 1 73 ? -12.600 4.794 11.575 1.00 97.88 73 LEU A C 1
ATOM 587 O O . LEU A 1 73 ? -13.278 5.785 11.855 1.00 97.88 73 LEU A O 1
ATOM 591 N N . ASN A 1 74 ? -11.331 4.671 11.955 1.00 98.06 74 ASN A N 1
ATOM 592 C CA . ASN A 1 74 ? -10.609 5.743 12.618 1.00 98.06 74 ASN A CA 1
ATOM 593 C C . ASN A 1 74 ? -9.111 5.682 12.312 1.00 98.06 74 ASN A C 1
ATOM 595 O O . ASN A 1 74 ? -8.518 4.612 12.174 1.00 98.06 74 ASN A O 1
ATOM 599 N N . LEU A 1 75 ? -8.499 6.866 12.280 1.00 97.19 75 LEU A N 1
ATOM 600 C CA . LEU A 1 75 ? -7.128 7.048 11.813 1.00 97.19 75 LEU A CA 1
ATOM 601 C C . LEU A 1 75 ? -6.109 6.306 12.679 1.00 97.19 75 LEU A C 1
ATOM 603 O O . LEU A 1 75 ? -5.109 5.804 12.171 1.00 97.19 75 LEU A O 1
ATOM 607 N N . ARG A 1 76 ? -6.351 6.243 13.992 1.00 96.00 76 ARG A N 1
ATOM 608 C CA . ARG A 1 76 ? -5.440 5.592 14.934 1.00 96.00 76 ARG A CA 1
ATOM 609 C C . ARG A 1 76 ? -5.355 4.095 14.660 1.00 96.00 76 ARG A C 1
ATOM 611 O O . ARG A 1 76 ? -4.249 3.569 14.565 1.00 96.00 76 ARG A O 1
ATOM 618 N N . ASP A 1 77 ? -6.497 3.435 14.518 1.00 97.69 77 ASP A N 1
ATOM 619 C CA . ASP A 1 77 ? -6.535 1.998 14.263 1.00 97.69 77 ASP A CA 1
ATOM 620 C C . ASP A 1 77 ? -5.957 1.674 12.882 1.00 97.69 77 ASP A C 1
ATOM 622 O O . ASP A 1 77 ? -5.184 0.727 12.767 1.00 97.69 77 ASP A O 1
ATOM 626 N N . SER A 1 78 ? -6.209 2.505 11.863 1.00 98.12 78 SER A N 1
ATOM 627 C CA . SER A 1 78 ? -5.580 2.348 10.543 1.00 98.12 78 SER A CA 1
ATOM 628 C C . SER A 1 78 ? -4.054 2.502 10.593 1.00 98.12 78 SER A C 1
ATOM 630 O O . SER A 1 78 ? -3.347 1.708 9.976 1.00 98.12 78 SER A O 1
ATOM 632 N N . LYS A 1 79 ? -3.519 3.474 11.354 1.00 96.75 79 LYS A N 1
ATOM 633 C CA . LYS A 1 79 ? -2.064 3.630 11.564 1.00 96.75 79 LYS A CA 1
ATOM 634 C C . LYS A 1 79 ? -1.451 2.402 12.243 1.00 96.75 79 LYS A C 1
ATOM 636 O O . LYS A 1 79 ? -0.374 1.969 11.844 1.00 96.75 79 LYS A O 1
ATOM 641 N N . ILE A 1 80 ? -2.129 1.832 13.242 1.00 96.38 80 ILE A N 1
ATOM 642 C CA . ILE A 1 80 ? -1.679 0.602 13.912 1.00 96.38 80 ILE A CA 1
ATOM 643 C C . ILE A 1 80 ? -1.712 -0.575 12.934 1.00 96.38 80 ILE A C 1
ATOM 645 O O . ILE A 1 80 ? -0.728 -1.304 12.837 1.00 96.38 80 ILE A O 1
ATOM 649 N N . ALA A 1 81 ? -2.811 -0.736 12.195 1.00 98.12 81 ALA A N 1
ATOM 650 C CA . ALA A 1 81 ? -2.973 -1.809 11.226 1.00 98.12 81 ALA A CA 1
ATOM 651 C C . ALA A 1 81 ? -1.883 -1.759 10.147 1.00 98.12 81 ALA A C 1
ATOM 653 O O . ALA A 1 81 ? -1.219 -2.761 9.930 1.00 98.12 81 ALA A O 1
ATOM 654 N N . TYR A 1 82 ? -1.583 -0.582 9.587 1.00 98.25 82 TYR A N 1
ATOM 655 C CA . TYR A 1 82 ? -0.477 -0.401 8.638 1.00 98.25 82 TYR A CA 1
ATOM 656 C C . TYR A 1 82 ? 0.851 -0.993 9.146 1.00 98.25 82 TYR A C 1
ATOM 658 O O . TYR A 1 82 ? 1.555 -1.679 8.407 1.00 98.25 82 TYR A O 1
ATOM 666 N N . VAL A 1 83 ? 1.194 -0.750 10.416 1.00 97.31 83 VAL A N 1
ATOM 667 C CA . VAL A 1 83 ? 2.428 -1.272 11.026 1.00 97.31 83 VAL A CA 1
ATOM 668 C C . VAL A 1 83 ? 2.344 -2.781 11.249 1.00 97.31 83 VAL A C 1
ATOM 670 O O . VAL A 1 83 ? 3.316 -3.486 10.992 1.00 97.31 83 VAL A O 1
ATOM 673 N N . VAL A 1 84 ? 1.203 -3.290 11.718 1.00 98.00 84 VAL A N 1
ATOM 674 C CA . VAL A 1 84 ? 0.994 -4.735 11.903 1.00 98.00 84 VAL A CA 1
ATOM 675 C C . VAL A 1 84 ? 1.178 -5.466 10.575 1.00 98.00 84 VAL A C 1
ATOM 677 O O . VAL A 1 84 ? 2.027 -6.353 10.500 1.00 98.00 84 VAL A O 1
ATOM 680 N N . GLU A 1 85 ? 0.488 -5.022 9.524 1.00 98.38 85 GLU A N 1
ATOM 681 C CA . GLU A 1 85 ? 0.571 -5.621 8.188 1.00 98.38 85 GLU A CA 1
ATOM 682 C C . GLU A 1 85 ? 1.983 -5.520 7.597 1.00 98.38 85 GLU A C 1
ATOM 684 O O . GLU A 1 85 ? 2.450 -6.445 6.930 1.00 98.38 85 GLU A O 1
ATOM 689 N N . PHE A 1 86 ? 2.732 -4.455 7.913 1.00 97.75 86 PHE A N 1
ATOM 690 C CA . PHE A 1 86 ? 4.146 -4.367 7.543 1.00 97.75 86 PHE A CA 1
ATOM 691 C C . PHE A 1 86 ? 4.958 -5.546 8.090 1.00 97.75 86 PHE A C 1
ATOM 693 O O . PHE A 1 86 ? 5.739 -6.175 7.368 1.00 97.75 86 PHE A O 1
ATOM 700 N N . PHE A 1 87 ? 4.768 -5.879 9.367 1.00 96.38 87 PHE A N 1
ATOM 701 C CA . PHE A 1 87 ? 5.458 -7.007 9.986 1.00 96.38 87 PHE A CA 1
ATOM 702 C C . PHE A 1 87 ? 4.925 -8.363 9.517 1.00 96.38 87 PHE A C 1
ATOM 704 O O . PHE A 1 87 ? 5.711 -9.316 9.443 1.00 96.38 87 PHE A O 1
ATOM 711 N N . GLU A 1 88 ? 3.639 -8.469 9.174 1.00 98.06 88 GLU A N 1
ATOM 712 C CA . GLU A 1 88 ? 3.074 -9.681 8.570 1.00 98.06 88 GLU A CA 1
ATOM 713 C C . GLU A 1 88 ? 3.713 -9.956 7.205 1.00 98.06 88 GLU A C 1
ATOM 715 O O . GLU A 1 88 ? 4.288 -11.035 7.005 1.00 98.06 88 GLU A O 1
ATOM 720 N N . TRP A 1 89 ? 3.768 -8.946 6.332 1.00 97.94 89 TRP A N 1
ATOM 721 C CA . TRP A 1 89 ? 4.490 -9.005 5.063 1.00 97.94 89 TRP A CA 1
ATOM 722 C C . TRP A 1 89 ? 5.971 -9.339 5.258 1.00 97.94 89 TRP A C 1
ATOM 724 O O . TRP A 1 89 ? 6.467 -10.296 4.658 1.00 97.94 89 TRP A O 1
ATOM 734 N N . PHE A 1 90 ? 6.691 -8.634 6.135 1.00 95.31 90 PHE A N 1
ATOM 735 C CA . PHE A 1 90 ? 8.111 -8.910 6.375 1.00 95.31 90 PHE A CA 1
ATOM 736 C C . PHE A 1 90 ? 8.344 -10.361 6.832 1.00 95.31 90 PHE A C 1
ATOM 738 O O . PHE A 1 90 ? 9.289 -11.042 6.413 1.00 95.31 90 PHE A O 1
ATOM 745 N N . ASN A 1 91 ? 7.436 -10.895 7.651 1.00 95.25 91 ASN A N 1
ATOM 746 C CA . ASN A 1 91 ? 7.467 -12.282 8.091 1.00 95.25 91 ASN A CA 1
ATOM 747 C C . ASN A 1 91 ? 7.237 -13.291 6.949 1.00 95.25 91 ASN A C 1
ATOM 749 O O . ASN A 1 91 ? 7.621 -14.458 7.107 1.00 95.25 91 ASN A O 1
ATOM 753 N N . THR A 1 92 ? 6.673 -12.882 5.807 1.00 96.94 92 THR A N 1
ATOM 754 C CA . THR A 1 92 ? 6.579 -13.712 4.593 1.00 96.94 92 THR A CA 1
ATOM 755 C C . THR A 1 92 ? 7.881 -13.807 3.808 1.00 96.94 92 THR A C 1
ATOM 757 O O . THR A 1 92 ? 8.104 -14.827 3.149 1.00 96.94 92 THR A O 1
ATOM 760 N N . LEU A 1 93 ? 8.770 -12.814 3.916 1.00 93.88 93 LEU A N 1
ATOM 761 C CA . LEU A 1 93 ? 10.095 -12.860 3.291 1.00 93.88 93 LEU A CA 1
ATOM 762 C C . LEU A 1 93 ? 10.991 -13.911 3.958 1.00 93.88 93 LEU A C 1
ATOM 764 O O . LEU A 1 93 ? 11.841 -14.528 3.320 1.00 93.88 93 LEU A O 1
ATOM 768 N N . GLU A 1 94 ? 10.786 -14.127 5.260 1.00 93.38 94 GLU A N 1
ATOM 769 C CA . GLU A 1 94 ? 11.506 -15.104 6.087 1.00 93.38 94 GLU A CA 1
ATOM 770 C C . GLU A 1 94 ? 13.035 -14.936 6.090 1.00 93.38 94 GLU A C 1
ATOM 772 O O . GLU A 1 94 ? 13.757 -15.890 6.388 1.00 93.38 94 GLU A O 1
ATOM 777 N N . THR A 1 95 ? 13.541 -13.730 5.812 1.00 88.38 95 THR A N 1
ATOM 778 C CA . THR A 1 95 ? 14.982 -13.414 5.736 1.00 88.38 95 THR A CA 1
ATOM 779 C C . THR A 1 95 ? 15.732 -13.691 7.042 1.00 88.38 95 THR A C 1
ATOM 781 O O . THR A 1 95 ? 16.923 -13.997 7.027 1.00 88.38 95 THR A O 1
ATOM 784 N N . PHE A 1 96 ? 15.037 -13.645 8.179 1.00 87.31 96 PHE A N 1
ATOM 785 C CA . PHE A 1 96 ? 15.581 -13.953 9.503 1.00 87.31 96 PHE A CA 1
ATOM 786 C C . PHE A 1 96 ? 15.444 -15.433 9.909 1.00 87.31 96 PHE A C 1
ATOM 788 O O . PHE A 1 96 ? 16.045 -15.863 10.897 1.00 87.31 96 PHE A O 1
ATOM 795 N N . LYS A 1 97 ? 14.673 -16.251 9.175 1.00 91.00 97 LYS A N 1
ATOM 796 C CA . LYS A 1 97 ? 14.359 -17.642 9.560 1.00 91.00 97 LYS A CA 1
ATOM 797 C C . LYS A 1 97 ? 15.449 -18.617 9.106 1.00 91.00 97 LYS A C 1
ATOM 799 O O . LYS A 1 97 ? 15.21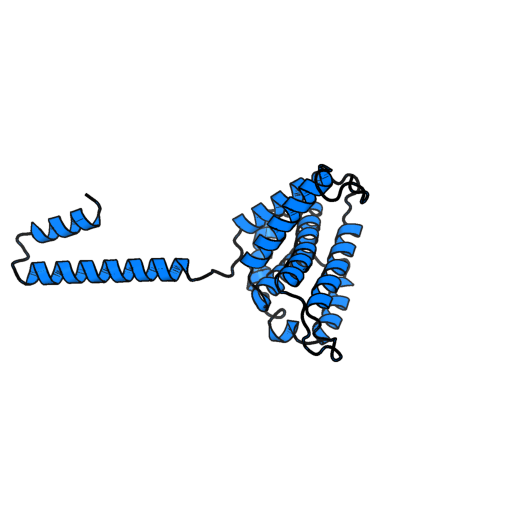3 -19.494 8.277 1.00 91.00 97 LYS A O 1
ATOM 804 N N . ASN A 1 98 ? 16.639 -18.502 9.696 1.00 91.69 98 ASN A N 1
ATOM 805 C CA . ASN A 1 98 ? 17.819 -19.320 9.364 1.00 91.69 98 ASN A CA 1
ATOM 806 C C . ASN A 1 98 ? 17.633 -20.845 9.556 1.00 91.69 98 ASN A C 1
ATOM 808 O O . ASN A 1 98 ? 18.375 -21.637 8.980 1.00 91.69 98 ASN A O 1
ATOM 812 N N . TRP A 1 99 ? 16.615 -21.273 10.309 1.00 96.56 99 TRP A N 1
ATOM 813 C CA . TRP A 1 99 ? 16.258 -22.684 10.503 1.00 96.56 99 TRP A CA 1
ATOM 814 C C . TRP A 1 99 ? 15.425 -23.282 9.356 1.00 96.56 99 TRP A C 1
ATOM 816 O O . TRP A 1 99 ? 15.124 -24.479 9.367 1.00 96.56 99 TRP A O 1
ATOM 826 N N . LYS A 1 100 ? 15.020 -22.483 8.359 1.00 93.62 100 LYS A N 1
ATOM 827 C CA . LYS A 1 100 ? 14.281 -22.963 7.186 1.00 93.62 100 LYS A CA 1
ATOM 828 C C . LYS A 1 100 ? 15.209 -23.326 6.036 1.00 93.62 100 LYS A C 1
ATOM 830 O O . LYS A 1 100 ? 16.072 -22.558 5.639 1.00 93.62 100 LYS A O 1
ATOM 835 N N . LYS A 1 101 ? 14.947 -24.482 5.417 1.00 93.38 101 LYS A N 1
ATOM 836 C CA . LYS A 1 101 ? 15.687 -24.948 4.229 1.00 93.38 101 LYS A CA 1
ATOM 837 C C . LYS A 1 101 ? 15.417 -24.111 2.972 1.00 93.38 101 LYS A C 1
ATOM 839 O O . LYS A 1 101 ? 16.279 -24.029 2.108 1.00 93.38 101 LYS A O 1
ATOM 844 N N . LYS A 1 102 ? 14.208 -23.559 2.846 1.00 94.19 102 LYS A N 1
ATOM 845 C CA . LYS A 1 102 ? 13.766 -22.692 1.745 1.00 94.19 102 LYS A CA 1
ATOM 846 C C . LYS A 1 102 ? 12.965 -21.538 2.358 1.00 94.19 102 LYS A C 1
ATOM 848 O O . LYS A 1 102 ? 11.760 -21.708 2.547 1.00 94.19 102 LYS A O 1
ATOM 853 N N . PRO A 1 103 ? 13.632 -20.466 2.816 1.00 92.62 103 PRO A N 1
ATOM 854 C CA . PRO A 1 103 ? 12.943 -19.294 3.339 1.00 92.62 103 PRO A CA 1
ATOM 855 C C . PRO A 1 103 ? 12.219 -18.558 2.207 1.00 92.62 103 PRO A C 1
ATOM 857 O O . PRO A 1 103 ? 12.647 -18.609 1.053 1.00 92.62 103 PRO A O 1
ATOM 860 N N . GLY A 1 104 ? 11.133 -17.886 2.566 1.00 94.56 104 GLY A N 1
ATOM 861 C CA . GLY A 1 104 ? 10.280 -17.134 1.659 1.00 94.56 104 GLY A CA 1
ATOM 862 C C . GLY A 1 104 ? 8.990 -17.894 1.392 1.00 94.56 104 GLY A C 1
ATOM 863 O O . GLY A 1 104 ? 8.991 -19.064 0.998 1.00 94.56 104 GLY A O 1
ATOM 864 N N . LYS A 1 105 ? 7.863 -17.231 1.636 1.00 96.75 105 LYS A N 1
ATOM 865 C CA . LYS A 1 105 ? 6.545 -17.732 1.243 1.00 96.75 105 LYS A CA 1
ATOM 866 C C . LYS A 1 105 ? 6.392 -17.681 -0.285 1.00 96.75 105 LYS A C 1
ATOM 868 O O . LYS A 1 105 ? 7.164 -16.990 -0.949 1.00 96.75 105 LYS A O 1
ATOM 873 N N . PRO A 1 106 ? 5.414 -18.399 -0.861 1.00 97.81 106 PRO A N 1
ATOM 874 C CA . PRO A 1 106 ? 5.027 -18.211 -2.258 1.00 97.81 106 PRO A CA 1
ATOM 875 C C . PRO A 1 106 ? 4.771 -16.736 -2.603 1.00 97.81 106 PRO A C 1
ATOM 877 O O . PRO A 1 106 ? 4.310 -15.981 -1.749 1.00 97.81 106 PRO A O 1
ATOM 880 N N . LEU A 1 107 ? 5.086 -16.334 -3.837 1.00 96.75 107 LEU A N 1
ATOM 881 C CA . LEU A 1 107 ? 5.010 -14.941 -4.297 1.00 96.75 107 LEU A CA 1
ATOM 882 C C . LEU A 1 107 ? 3.618 -14.326 -4.096 1.00 96.75 107 LEU A C 1
ATOM 884 O O . LEU A 1 107 ? 3.505 -13.201 -3.629 1.00 96.75 107 LEU A O 1
ATOM 888 N N . ASP A 1 108 ? 2.570 -15.083 -4.407 1.00 97.50 108 ASP A N 1
ATOM 889 C CA . ASP A 1 108 ? 1.178 -14.671 -4.237 1.00 97.50 108 ASP A CA 1
ATOM 890 C C . ASP A 1 108 ? 0.818 -14.399 -2.774 1.00 97.50 108 ASP A C 1
ATOM 892 O O . ASP A 1 108 ? 0.060 -13.477 -2.504 1.00 97.50 108 ASP A O 1
ATOM 896 N N . VAL A 1 109 ? 1.393 -15.154 -1.834 1.00 97.94 109 VAL A N 1
ATOM 897 C CA . VAL A 1 109 ? 1.224 -14.905 -0.396 1.00 97.94 109 VAL A CA 1
ATOM 898 C C . VAL A 1 109 ? 1.942 -13.623 0.015 1.00 97.94 109 VAL A C 1
ATOM 900 O O . VAL A 1 109 ? 1.369 -12.824 0.738 1.00 97.94 109 VAL A O 1
ATOM 903 N N . GLN A 1 110 ? 3.171 -13.398 -0.458 1.00 98.38 110 GLN A N 1
ATOM 904 C CA . GLN A 1 110 ? 3.901 -12.168 -0.128 1.00 98.38 110 GLN A CA 1
ATOM 905 C C . GLN A 1 110 ? 3.185 -10.920 -0.669 1.00 98.38 110 GLN A C 1
ATOM 907 O O . GLN A 1 110 ? 3.067 -9.926 0.038 1.00 98.38 110 GLN A O 1
ATOM 912 N N . LEU A 1 111 ? 2.684 -10.981 -1.908 1.00 98.62 111 LEU A N 1
ATOM 913 C CA . LEU A 1 111 ? 1.931 -9.890 -2.529 1.00 98.62 111 LEU A CA 1
ATOM 914 C C . LEU A 1 111 ? 0.567 -9.660 -1.864 1.00 98.62 111 LEU A C 1
ATOM 916 O O . LEU A 1 111 ? 0.124 -8.517 -1.812 1.00 98.62 111 LEU A O 1
ATOM 920 N N . ASP A 1 112 ? -0.093 -10.707 -1.351 1.00 98.38 112 ASP A N 1
ATOM 921 C CA . ASP A 1 112 ? -1.343 -10.546 -0.594 1.00 98.38 112 ASP A CA 1
ATOM 922 C C . ASP A 1 112 ? -1.088 -9.748 0.694 1.00 98.38 112 ASP A C 1
ATOM 924 O O . ASP A 1 112 ? -1.805 -8.784 0.927 1.00 98.38 112 ASP A O 1
ATOM 928 N N . GLU A 1 113 ? -0.038 -10.050 1.467 1.00 98.62 113 GLU A N 1
ATOM 929 C CA . GLU A 1 113 ? 0.289 -9.246 2.663 1.00 98.62 113 GLU A CA 1
ATOM 930 C C . GLU A 1 113 ? 0.767 -7.825 2.294 1.00 98.62 113 GLU A C 1
ATOM 932 O O . GLU A 1 113 ? 0.419 -6.846 2.952 1.00 98.62 113 GLU A O 1
ATOM 937 N N . LEU A 1 114 ? 1.530 -7.662 1.200 1.00 98.69 114 LEU A N 1
ATOM 938 C CA . LEU A 1 114 ? 1.942 -6.326 0.739 1.00 98.69 114 LEU A CA 1
ATOM 939 C C . LEU A 1 114 ? 0.734 -5.463 0.345 1.00 98.69 114 LEU A C 1
ATOM 941 O O . LEU A 1 114 ? 0.707 -4.256 0.587 1.00 98.69 114 LEU A O 1
ATOM 945 N N . ALA A 1 115 ? -0.290 -6.092 -0.230 1.00 98.75 115 ALA A N 1
ATOM 946 C CA . ALA A 1 115 ? -1.549 -5.442 -0.547 1.00 98.75 115 ALA A CA 1
ATOM 947 C C . ALA A 1 115 ? -2.355 -5.035 0.702 1.00 98.75 115 ALA A C 1
ATOM 949 O O . ALA A 1 115 ? -3.134 -4.087 0.604 1.00 98.75 115 ALA A O 1
ATOM 950 N N . ASP A 1 116 ? -2.184 -5.692 1.858 1.00 98.69 116 ASP A N 1
ATOM 951 C CA . ASP A 1 116 ? -2.797 -5.242 3.120 1.00 98.69 116 ASP A CA 1
ATOM 952 C C . ASP A 1 116 ? -2.137 -3.944 3.607 1.00 98.69 116 ASP A C 1
ATOM 954 O O . ASP A 1 116 ? -2.836 -2.989 3.959 1.00 98.69 116 ASP A O 1
ATOM 958 N N . ILE A 1 117 ? -0.803 -3.843 3.508 1.00 98.62 117 ILE A N 1
ATOM 959 C CA . ILE A 1 117 ? -0.077 -2.591 3.785 1.00 98.62 117 ILE A CA 1
ATOM 960 C C . ILE A 1 117 ? -0.592 -1.465 2.880 1.00 98.62 117 ILE A C 1
ATOM 962 O O . ILE A 1 117 ? -0.903 -0.373 3.364 1.00 98.62 117 ILE A O 1
ATOM 966 N N . LEU A 1 118 ? -0.714 -1.727 1.570 1.00 98.88 118 LEU A N 1
ATOM 967 C CA . LEU A 1 118 ? -1.216 -0.737 0.613 1.00 98.88 118 LEU A CA 1
ATOM 968 C C . LEU A 1 118 ? -2.643 -0.293 0.964 1.00 98.88 118 LEU A C 1
ATOM 970 O O . LEU A 1 118 ? -2.915 0.906 0.964 1.00 98.88 118 LEU A O 1
ATOM 974 N N . ALA A 1 119 ? -3.534 -1.225 1.316 1.00 98.75 119 ALA A N 1
ATOM 975 C CA . ALA A 1 119 ? -4.912 -0.908 1.688 1.00 98.75 119 ALA A CA 1
ATOM 976 C C . ALA A 1 119 ? -4.982 0.064 2.874 1.00 98.75 119 ALA A C 1
ATOM 978 O O . ALA A 1 119 ? -5.666 1.089 2.802 1.00 98.75 119 ALA A O 1
ATOM 979 N N . PHE A 1 120 ? -4.221 -0.191 3.942 1.00 98.62 120 PHE A N 1
ATOM 980 C CA . PHE A 1 120 ? -4.180 0.731 5.078 1.00 98.62 120 PHE A CA 1
ATOM 981 C C . PHE A 1 120 ? -3.448 2.039 4.759 1.00 98.62 120 PHE A C 1
ATOM 983 O O . PHE A 1 120 ? -3.858 3.084 5.260 1.00 98.62 120 PHE A O 1
ATOM 990 N N . GLY A 1 121 ? -2.425 2.026 3.900 1.00 98.69 121 GLY A N 1
ATOM 991 C CA . GLY A 1 121 ? -1.749 3.242 3.434 1.00 98.69 121 GLY A CA 1
ATOM 992 C C . GLY A 1 121 ? -2.704 4.185 2.696 1.00 98.69 121 GLY A C 1
ATOM 993 O O . GLY A 1 121 ? -2.795 5.368 3.031 1.00 98.69 121 GLY A O 1
ATOM 994 N N . LEU A 1 122 ? -3.483 3.642 1.756 1.00 98.88 122 LEU A N 1
ATOM 995 C CA . LEU A 1 122 ? -4.526 4.368 1.024 1.00 98.88 122 LEU A CA 1
ATOM 996 C C . LEU A 1 122 ? -5.650 4.839 1.958 1.00 98.88 122 LEU A C 1
ATOM 998 O O . LEU A 1 122 ? -6.133 5.962 1.826 1.00 98.88 122 LEU A O 1
ATOM 1002 N N . SER A 1 123 ? -6.042 4.016 2.936 1.00 98.75 123 SER A N 1
ATOM 1003 C CA . SER A 1 123 ? -7.070 4.375 3.922 1.00 98.75 123 SER A CA 1
ATOM 1004 C C . SER A 1 123 ? -6.633 5.561 4.786 1.00 98.75 123 SER A C 1
ATOM 1006 O O . SER A 1 123 ? -7.394 6.506 4.985 1.00 98.75 123 SER A O 1
ATOM 1008 N N . ILE A 1 124 ? -5.384 5.556 5.265 1.00 98.56 124 ILE A N 1
ATOM 1009 C CA . ILE A 1 124 ? -4.798 6.665 6.030 1.00 98.56 124 ILE A CA 1
ATOM 1010 C C . ILE A 1 124 ? -4.765 7.939 5.180 1.00 98.56 124 ILE A C 1
ATOM 1012 O O . ILE A 1 124 ? -5.185 8.993 5.656 1.00 98.56 124 ILE A O 1
ATOM 1016 N N . ALA A 1 125 ? -4.320 7.840 3.924 1.00 98.56 125 ALA A N 1
ATOM 1017 C CA . ALA A 1 125 ? -4.307 8.960 2.986 1.00 98.56 125 ALA A CA 1
ATOM 1018 C C . ALA A 1 125 ? -5.712 9.563 2.799 1.00 98.56 125 ALA A C 1
ATOM 1020 O O . ALA A 1 125 ? -5.906 10.764 2.992 1.00 98.56 125 ALA A O 1
ATOM 1021 N N . ASN A 1 126 ? -6.718 8.728 2.530 1.00 98.69 126 ASN A N 1
ATOM 1022 C CA . ASN A 1 126 ? -8.108 9.165 2.392 1.00 98.69 126 ASN A CA 1
ATOM 1023 C C . ASN A 1 126 ? -8.655 9.831 3.665 1.00 98.69 126 ASN A C 1
ATOM 1025 O O . ASN A 1 126 ? -9.325 10.860 3.575 1.00 98.69 126 ASN A O 1
ATOM 1029 N N . GLN A 1 127 ? -8.361 9.285 4.849 1.00 98.31 127 GLN A N 1
ATOM 1030 C CA . GLN A 1 127 ? -8.799 9.850 6.133 1.00 98.31 127 GLN A CA 1
ATOM 1031 C C . GLN A 1 127 ? -8.152 11.207 6.450 1.00 98.31 127 GLN A C 1
ATOM 1033 O O . GLN A 1 127 ? -8.744 12.007 7.176 1.00 98.31 127 GLN A O 1
ATOM 1038 N N . GLN A 1 128 ? -6.952 11.470 5.925 1.00 97.44 128 GLN A N 1
ATOM 1039 C CA . GLN A 1 128 ? -6.232 12.736 6.103 1.00 97.44 128 GLN A CA 1
ATOM 1040 C C . GLN A 1 128 ? -6.540 13.773 5.012 1.00 97.44 128 GLN A C 1
ATOM 1042 O O . GLN A 1 128 ? -6.199 14.938 5.194 1.00 97.44 128 GLN A O 1
ATOM 1047 N N . GLY A 1 129 ? -7.235 13.378 3.940 1.00 96.19 129 GLY A N 1
ATOM 1048 C CA . GLY A 1 129 ? -7.630 14.266 2.846 1.00 96.19 129 GLY A CA 1
ATOM 1049 C C . GLY A 1 129 ? -6.544 14.443 1.786 1.00 96.19 129 GLY A C 1
ATOM 1050 O O . GLY A 1 129 ? -6.094 15.558 1.580 1.00 96.19 129 GLY A O 1
ATOM 1051 N N . PHE A 1 130 ? -6.171 13.351 1.112 1.00 97.12 130 PHE A N 1
ATOM 1052 C CA . PHE A 1 130 ? -5.128 13.311 0.079 1.00 97.12 130 PHE A CA 1
ATOM 1053 C C . PHE A 1 130 ? -5.537 14.032 -1.219 1.00 97.12 130 PHE A C 1
ATOM 1055 O O . PHE A 1 130 ? -6.272 13.483 -2.051 1.00 97.12 130 PHE A O 1
ATOM 1062 N N . ASP A 1 131 ? -5.090 15.273 -1.388 1.00 96.06 131 ASP A N 1
ATOM 1063 C CA . ASP A 1 131 ? -5.495 16.132 -2.501 1.00 96.06 131 ASP A CA 1
ATOM 1064 C C . ASP A 1 131 ? -4.507 16.113 -3.689 1.00 96.06 131 ASP A C 1
ATOM 1066 O O . ASP A 1 131 ? -3.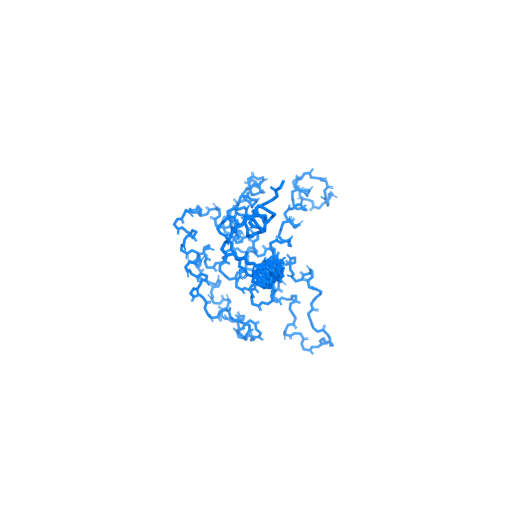756 15.158 -3.888 1.00 96.06 131 ASP A O 1
ATOM 1070 N N . GLU A 1 132 ? -4.604 17.098 -4.586 1.00 96.19 132 GLU A N 1
ATOM 1071 C CA . GLU A 1 132 ? -3.697 17.225 -5.737 1.00 96.19 132 GLU A CA 1
ATOM 1072 C C . GLU A 1 132 ? -2.269 17.565 -5.329 1.00 96.19 132 GLU A C 1
ATOM 1074 O O . GLU A 1 132 ? -1.339 16.955 -5.849 1.00 96.19 132 GLU A O 1
ATOM 1079 N N . TYR A 1 133 ? -2.106 18.452 -4.350 1.00 96.81 133 TYR A N 1
ATOM 1080 C CA . TYR A 1 133 ? -0.797 18.813 -3.829 1.00 96.81 133 TYR A CA 1
ATOM 1081 C C . TYR A 1 133 ? -0.119 17.605 -3.173 1.00 96.81 133 TYR A C 1
ATOM 1083 O O . TYR A 1 133 ? 1.063 17.361 -3.411 1.00 96.81 133 TYR A O 1
ATOM 1091 N N . ASP A 1 134 ? -0.867 16.801 -2.412 1.00 97.88 134 ASP A N 1
ATOM 1092 C CA . ASP A 1 134 ? -0.321 15.585 -1.799 1.00 97.88 134 ASP A CA 1
ATOM 1093 C C . ASP A 1 134 ? 0.095 14.532 -2.837 1.00 97.88 134 ASP A C 1
ATOM 1095 O O . ASP A 1 134 ? 1.084 13.823 -2.636 1.00 97.88 134 ASP A O 1
ATOM 1099 N N . ARG A 1 135 ? -0.640 14.423 -3.955 1.00 97.56 135 ARG A N 1
ATOM 1100 C CA . ARG A 1 135 ? -0.282 13.525 -5.067 1.00 97.56 135 ARG A CA 1
ATOM 1101 C C . ARG A 1 135 ? 1.014 13.954 -5.737 1.00 97.56 135 ARG A C 1
ATOM 1103 O O . ARG A 1 135 ? 1.873 13.103 -5.951 1.00 97.56 135 ARG A O 1
ATOM 1110 N N . ASP A 1 136 ? 1.151 15.238 -6.050 1.00 97.12 136 ASP A N 1
ATOM 1111 C CA . ASP A 1 136 ? 2.363 15.769 -6.675 1.00 97.12 136 ASP A CA 1
ATOM 1112 C C . ASP A 1 136 ? 3.569 15.551 -5.753 1.00 97.12 136 ASP A C 1
ATOM 1114 O O . ASP A 1 136 ? 4.567 14.958 -6.161 1.00 97.12 136 ASP A O 1
ATOM 1118 N N . LEU A 1 137 ? 3.424 15.901 -4.470 1.00 97.75 137 LEU A N 1
ATOM 1119 C CA . LEU A 1 137 ? 4.465 15.690 -3.467 1.00 97.75 137 LEU A CA 1
ATOM 1120 C C . LEU A 1 137 ? 4.795 14.203 -3.266 1.00 97.75 137 LEU A C 1
ATOM 1122 O O . LEU A 1 137 ? 5.946 13.859 -2.994 1.00 97.75 137 LEU A O 1
ATOM 1126 N N . PHE A 1 138 ? 3.814 13.306 -3.399 1.00 98.38 138 PHE A N 1
ATOM 1127 C CA . PHE A 1 138 ? 4.060 11.868 -3.383 1.00 98.38 138 PHE A CA 1
ATOM 1128 C C . PHE A 1 138 ? 4.945 11.420 -4.544 1.00 98.38 138 PHE A C 1
ATOM 1130 O O . PHE A 1 138 ? 5.898 10.687 -4.290 1.00 98.38 138 PHE A O 1
ATOM 1137 N N . PHE A 1 139 ? 4.670 11.848 -5.779 1.00 97.56 139 PHE A N 1
ATOM 1138 C CA . PHE A 1 139 ? 5.495 11.461 -6.927 1.00 97.56 139 PHE A CA 1
ATOM 1139 C C . PHE A 1 139 ? 6.899 12.062 -6.840 1.00 97.56 139 PHE A C 1
ATOM 1141 O O . PHE A 1 139 ? 7.867 11.338 -7.048 1.00 97.56 139 PHE A O 1
ATOM 1148 N N . GLU A 1 140 ? 7.026 13.324 -6.418 1.00 97.25 140 GLU A N 1
ATOM 1149 C CA . GLU A 1 140 ? 8.331 13.936 -6.129 1.00 97.25 140 GLU A CA 1
ATOM 1150 C C . GLU A 1 140 ? 9.105 13.120 -5.080 1.00 97.25 140 GLU A C 1
ATOM 1152 O O . GLU A 1 140 ? 10.248 12.726 -5.303 1.00 97.25 140 GLU A O 1
ATOM 1157 N N . SER A 1 141 ? 8.457 12.782 -3.961 1.00 96.62 141 SER A N 1
ATOM 1158 C CA . SER A 1 141 ? 9.073 11.986 -2.891 1.00 96.62 141 SER A CA 1
ATOM 1159 C C . SER A 1 141 ? 9.412 10.563 -3.338 1.00 96.62 141 SER A C 1
ATOM 1161 O O . SER A 1 141 ? 10.390 9.989 -2.870 1.00 96.62 141 SER A O 1
ATOM 1163 N N . PHE A 1 142 ? 8.599 9.966 -4.208 1.00 96.12 142 PHE A N 1
ATOM 1164 C CA . PHE A 1 142 ? 8.823 8.628 -4.745 1.00 96.12 142 PHE A CA 1
ATOM 1165 C C . PHE A 1 142 ? 10.024 8.604 -5.699 1.00 96.12 142 PHE A C 1
ATOM 1167 O O . PHE A 1 142 ? 10.844 7.687 -5.626 1.00 96.12 142 PHE A O 1
ATOM 1174 N N . ASP A 1 143 ? 10.174 9.623 -6.541 1.00 93.25 143 ASP A N 1
ATOM 1175 C CA . ASP A 1 143 ? 11.300 9.749 -7.469 1.00 93.25 143 ASP A CA 1
ATOM 1176 C C . ASP A 1 143 ? 12.613 10.107 -6.747 1.00 93.25 143 ASP A C 1
ATOM 1178 O O . ASP A 1 143 ? 13.695 9.680 -7.158 1.00 93.25 143 ASP A O 1
ATOM 1182 N N . GLU A 1 144 ? 12.535 10.861 -5.647 1.00 94.31 144 GLU A N 1
ATOM 1183 C CA . GLU A 1 144 ? 13.688 11.230 -4.813 1.00 94.31 144 GLU A CA 1
ATOM 1184 C C . GLU A 1 144 ? 14.077 10.170 -3.769 1.00 94.31 144 GLU A C 1
ATOM 1186 O O . GLU A 1 144 ? 15.094 10.312 -3.083 1.00 94.31 144 GLU A O 1
ATOM 1191 N N . GLU A 1 145 ? 13.302 9.097 -3.626 1.00 94.19 145 GLU A N 1
ATOM 1192 C CA . GLU A 1 145 ? 13.561 8.069 -2.625 1.00 94.19 145 GLU A CA 1
ATOM 1193 C C . GLU A 1 145 ? 14.577 7.028 -3.123 1.00 94.19 145 GLU A C 1
ATOM 1195 O O . GLU A 1 145 ? 14.286 6.195 -3.986 1.00 94.19 145 GLU A O 1
ATOM 1200 N N . TYR A 1 146 ? 15.767 7.053 -2.513 1.00 89.06 146 TYR A N 1
ATOM 1201 C CA . TYR A 1 146 ? 16.898 6.174 -2.841 1.00 89.06 146 TYR A CA 1
ATOM 1202 C C . TYR A 1 146 ? 17.368 5.289 -1.676 1.00 89.06 146 TYR A C 1
ATOM 1204 O O . TYR A 1 146 ? 18.243 4.450 -1.882 1.00 89.06 146 TYR A O 1
ATOM 1212 N N . LEU A 1 147 ? 16.860 5.486 -0.452 1.00 88.19 147 LEU A N 1
ATOM 1213 C CA . LEU A 1 147 ? 17.275 4.693 0.711 1.00 88.19 147 LEU A CA 1
ATOM 1214 C C . LEU A 1 147 ? 16.612 3.317 0.699 1.00 88.19 147 LEU A C 1
ATOM 1216 O O . LEU A 1 147 ? 17.245 2.323 1.048 1.00 88.19 147 LEU A O 1
ATOM 1220 N N . ILE A 1 148 ? 15.345 3.255 0.288 1.00 89.31 148 ILE A N 1
ATOM 1221 C CA . ILE A 1 148 ? 14.585 2.009 0.186 1.00 89.31 148 ILE A CA 1
ATOM 1222 C C . ILE A 1 148 ? 14.943 1.312 -1.130 1.00 89.31 148 ILE A C 1
ATOM 1224 O O . ILE A 1 148 ? 14.171 1.321 -2.085 1.00 89.31 148 ILE A O 1
ATOM 1228 N N . ASP A 1 149 ? 16.132 0.717 -1.183 1.00 89.25 149 ASP A N 1
ATOM 1229 C CA . ASP A 1 149 ? 16.624 -0.051 -2.326 1.00 89.25 149 ASP A CA 1
ATOM 1230 C C . ASP A 1 149 ? 16.655 -1.568 -2.049 1.00 89.25 149 ASP A C 1
ATOM 1232 O O . ASP A 1 149 ? 16.441 -2.049 -0.929 1.00 89.25 149 ASP A O 1
ATOM 1236 N N . PHE A 1 150 ? 16.903 -2.364 -3.093 1.00 85.31 150 PHE A N 1
ATOM 1237 C CA . PHE A 1 150 ? 16.976 -3.822 -2.965 1.00 85.31 150 PHE A CA 1
ATOM 1238 C C . PHE A 1 150 ? 17.999 -4.302 -1.903 1.00 85.31 150 PHE A C 1
ATOM 1240 O O . PHE A 1 150 ? 17.645 -5.163 -1.086 1.00 85.31 150 PHE A O 1
ATOM 1247 N N . PRO A 1 151 ? 19.254 -3.800 -1.864 1.00 88.44 151 PRO A N 1
ATOM 1248 C CA . PRO A 1 151 ? 20.195 -4.092 -0.780 1.00 88.44 151 PRO A CA 1
ATOM 1249 C C . PRO A 1 151 ? 19.663 -3.784 0.625 1.00 88.44 151 PRO A C 1
ATOM 1251 O O . PRO A 1 151 ? 19.779 -4.638 1.510 1.00 88.44 151 PRO A O 1
ATOM 1254 N N . TYR A 1 152 ? 19.078 -2.604 0.828 1.00 89.12 152 TYR A N 1
ATOM 1255 C CA . TYR A 1 152 ? 18.531 -2.158 2.103 1.00 89.12 152 TYR A CA 1
ATOM 1256 C C . TYR A 1 152 ? 17.418 -3.086 2.585 1.00 89.12 152 TYR A C 1
ATOM 1258 O O . TYR A 1 152 ? 17.488 -3.616 3.693 1.00 89.12 152 TYR A O 1
ATOM 1266 N N . LEU A 1 153 ? 16.454 -3.402 1.718 1.00 87.12 153 LEU A N 1
ATOM 1267 C CA . LEU A 1 153 ? 15.323 -4.279 2.041 1.00 87.12 153 LEU A CA 1
ATOM 1268 C C . LEU A 1 153 ? 15.732 -5.726 2.377 1.00 87.12 153 LEU A C 1
ATOM 1270 O O . LEU A 1 153 ? 14.970 -6.476 2.993 1.00 87.12 153 LEU A O 1
ATOM 1274 N N . ARG A 1 154 ? 16.939 -6.144 1.984 1.00 82.44 154 ARG A N 1
ATOM 1275 C CA . ARG A 1 154 ? 17.516 -7.460 2.308 1.00 82.44 154 ARG A CA 1
ATOM 1276 C C . ARG A 1 154 ? 18.379 -7.436 3.571 1.00 82.44 154 ARG A C 1
ATOM 1278 O O . ARG A 1 154 ? 18.760 -8.507 4.053 1.00 82.44 154 ARG A O 1
ATOM 1285 N N . ASN A 1 155 ? 18.681 -6.255 4.103 1.00 85.44 155 ASN A N 1
ATOM 1286 C CA . ASN A 1 155 ? 19.420 -6.074 5.341 1.00 85.44 155 ASN A CA 1
ATOM 1287 C C . ASN A 1 155 ? 18.475 -6.195 6.549 1.00 85.44 155 ASN A C 1
ATOM 1289 O O . ASN A 1 155 ? 17.378 -5.652 6.554 1.00 85.44 155 ASN A O 1
ATOM 1293 N N . GLN A 1 156 ? 18.897 -6.907 7.595 1.00 78.31 156 GLN A N 1
ATOM 1294 C CA . GLN A 1 156 ? 18.101 -7.057 8.819 1.00 78.31 156 GLN A CA 1
ATOM 1295 C C . GLN A 1 156 ? 17.990 -5.748 9.612 1.00 78.31 156 GLN A C 1
ATOM 1297 O O . GLN A 1 156 ? 16.992 -5.559 10.303 1.00 78.31 156 GLN A O 1
ATOM 1302 N N . GLU A 1 157 ? 18.961 -4.840 9.470 1.00 85.00 157 GLU A N 1
ATOM 1303 C CA . GLU A 1 157 ? 18.923 -3.511 10.098 1.00 85.00 157 GLU A CA 1
ATOM 1304 C C . GLU A 1 157 ? 17.746 -2.658 9.601 1.00 85.00 157 GLU A C 1
ATOM 1306 O O . GLU A 1 157 ? 17.256 -1.823 10.354 1.00 85.00 157 GLU A O 1
ATOM 1311 N N . MET A 1 158 ? 17.202 -2.938 8.406 1.00 90.44 158 MET A N 1
ATOM 1312 C CA . MET A 1 158 ? 15.989 -2.276 7.910 1.00 90.44 158 MET A CA 1
ATOM 1313 C C . MET A 1 158 ? 14.846 -2.354 8.927 1.00 90.44 158 MET A C 1
ATOM 1315 O O . MET A 1 158 ? 14.113 -1.392 9.108 1.00 90.44 158 MET A O 1
ATOM 1319 N N . ILE A 1 159 ? 14.724 -3.456 9.672 1.00 88.69 159 ILE A N 1
ATOM 1320 C CA . ILE A 1 159 ? 13.679 -3.579 10.693 1.00 88.69 159 ILE A CA 1
ATOM 1321 C C . ILE A 1 159 ? 13.880 -2.607 11.849 1.00 88.69 159 ILE A C 1
ATOM 1323 O O . ILE A 1 159 ? 12.900 -2.083 12.374 1.00 88.69 159 ILE A O 1
ATOM 1327 N N . TYR A 1 160 ? 15.123 -2.367 12.256 1.00 89.00 160 TYR A N 1
ATOM 1328 C CA . TYR A 1 160 ? 15.411 -1.410 13.316 1.00 89.00 160 TYR A CA 1
ATOM 1329 C C . TYR A 1 160 ? 15.014 0.008 12.888 1.00 89.00 160 TYR A C 1
ATOM 1331 O O . TYR A 1 160 ? 14.300 0.695 13.621 1.00 89.00 160 TYR A O 1
ATOM 1339 N N . ASP A 1 161 ? 15.398 0.395 11.672 1.00 91.50 161 ASP A N 1
ATOM 1340 C CA . ASP A 1 161 ? 15.061 1.694 11.091 1.00 91.50 161 ASP A CA 1
ATOM 1341 C C . ASP A 1 161 ? 13.543 1.866 10.937 1.00 91.50 161 ASP A C 1
ATOM 1343 O O . ASP A 1 161 ? 12.991 2.872 11.379 1.00 91.50 161 ASP A O 1
ATOM 1347 N N . MET A 1 162 ? 12.845 0.854 10.406 1.00 92.50 162 MET A N 1
ATOM 1348 C CA . MET A 1 162 ? 11.389 0.884 10.229 1.00 92.50 162 MET A CA 1
ATOM 1349 C C . MET A 1 162 ? 10.642 0.976 11.562 1.00 92.50 162 MET A C 1
ATOM 1351 O O . MET A 1 162 ? 9.651 1.691 11.659 1.00 92.50 162 MET A O 1
ATOM 1355 N N . ILE A 1 163 ? 11.110 0.301 12.621 1.00 91.50 163 ILE A N 1
ATOM 1356 C CA . ILE A 1 163 ? 10.525 0.453 13.965 1.00 91.50 163 ILE A CA 1
ATOM 1357 C C . ILE A 1 163 ? 10.673 1.894 14.453 1.00 91.50 163 ILE A C 1
ATOM 1359 O O . ILE A 1 163 ? 9.728 2.443 15.020 1.00 91.50 163 ILE A O 1
ATOM 1363 N N . SER A 1 164 ? 11.847 2.498 14.250 1.00 92.19 164 SER A N 1
ATOM 1364 C CA . SER A 1 164 ? 12.079 3.891 14.628 1.00 92.19 164 SER A CA 1
ATOM 1365 C C . SER A 1 164 ? 11.173 4.837 13.842 1.00 92.19 164 SER A C 1
ATOM 1367 O O . SER A 1 164 ? 10.587 5.739 14.432 1.00 92.19 164 SER A O 1
ATOM 1369 N N . GLU A 1 165 ? 11.033 4.617 12.536 1.00 92.44 165 GLU A N 1
ATOM 1370 C CA . GLU A 1 165 ? 10.203 5.434 11.651 1.00 92.44 165 GLU A CA 1
ATOM 1371 C C . GLU A 1 165 ? 8.705 5.288 11.971 1.00 92.44 165 GLU A C 1
ATOM 1373 O O . GLU A 1 165 ? 7.986 6.277 12.055 1.00 92.44 165 GLU A O 1
ATOM 1378 N N . PHE A 1 166 ? 8.219 4.074 12.245 1.00 92.38 166 PHE A N 1
ATOM 1379 C CA . PHE A 1 166 ? 6.828 3.843 12.658 1.00 92.38 166 PHE A CA 1
ATOM 1380 C C . PHE A 1 166 ? 6.510 4.323 14.074 1.00 92.38 166 PHE A C 1
ATOM 1382 O O . PHE A 1 166 ? 5.336 4.511 14.394 1.00 92.38 166 PHE A O 1
ATOM 1389 N N . GLY A 1 167 ? 7.530 4.504 14.915 1.00 87.06 167 GLY A N 1
ATOM 1390 C CA . GLY A 1 167 ? 7.397 5.132 16.226 1.00 87.06 167 GLY A CA 1
ATOM 1391 C C . GLY A 1 167 ? 7.183 6.646 16.162 1.00 87.06 167 GLY A C 1
ATOM 1392 O O . GLY A 1 167 ? 6.849 7.239 17.186 1.00 87.06 167 GLY A O 1
ATOM 1393 N N . ASP A 1 168 ? 7.364 7.261 14.990 1.00 90.12 168 ASP A N 1
ATOM 1394 C CA . ASP A 1 168 ? 7.064 8.668 14.761 1.00 90.12 168 ASP A CA 1
ATOM 1395 C C . ASP A 1 168 ? 5.563 8.862 14.479 1.00 90.12 168 ASP A C 1
ATOM 1397 O O . ASP A 1 168 ? 5.024 8.430 13.452 1.00 90.12 168 ASP A O 1
ATOM 1401 N N . ASP A 1 169 ? 4.870 9.529 15.406 1.00 79.31 169 ASP A N 1
ATOM 1402 C CA . ASP A 1 169 ? 3.442 9.841 15.284 1.00 79.31 169 ASP A CA 1
ATOM 1403 C C . ASP A 1 169 ? 3.140 10.735 14.062 1.00 79.31 169 ASP A C 1
ATOM 1405 O O . ASP A 1 169 ? 2.028 10.660 13.503 1.00 79.31 169 ASP A O 1
ATOM 1409 N N . ASP A 1 170 ? 4.133 11.516 13.616 1.00 85.69 170 ASP A N 1
ATOM 1410 C CA . ASP A 1 170 ? 4.052 12.458 12.496 1.00 85.69 170 ASP A CA 1
ATOM 1411 C C . ASP A 1 170 ? 4.370 11.812 11.137 1.00 85.69 170 ASP A C 1
ATOM 1413 O O . ASP A 1 170 ? 4.274 12.470 10.098 1.00 85.69 170 ASP A O 1
ATOM 1417 N N . LEU A 1 171 ? 4.665 10.507 11.104 1.00 90.44 171 LEU A N 1
ATOM 1418 C CA . LEU A 1 171 ? 4.900 9.782 9.859 1.00 90.44 171 LEU A CA 1
ATOM 1419 C C . LEU A 1 171 ? 3.686 9.892 8.915 1.00 90.44 171 LEU A C 1
ATOM 1421 O O . LEU A 1 171 ? 2.598 9.348 9.183 1.00 90.44 171 LEU A O 1
ATOM 1425 N N . SER A 1 172 ? 3.908 10.593 7.800 1.00 95.00 172 SER A N 1
ATOM 1426 C CA . SER A 1 172 ? 2.879 11.056 6.866 1.00 95.00 172 SER A CA 1
ATOM 1427 C C . SER A 1 172 ? 2.261 9.932 6.029 1.00 95.00 172 SER A C 1
ATOM 1429 O O . SER A 1 172 ? 2.873 8.885 5.803 1.00 95.00 172 SER A O 1
ATOM 1431 N N . SER A 1 173 ? 1.041 10.153 5.527 1.00 96.06 173 SER A N 1
ATOM 1432 C CA . SER A 1 173 ? 0.404 9.278 4.531 1.00 96.06 173 SER A CA 1
ATOM 1433 C C . SER A 1 173 ? 1.261 9.125 3.274 1.00 96.06 173 SER A C 1
ATOM 1435 O O . SER A 1 173 ? 1.421 8.010 2.784 1.00 96.06 173 SER A O 1
ATOM 1437 N N . ILE A 1 174 ? 1.872 10.217 2.801 1.00 97.62 174 ILE A N 1
ATOM 1438 C CA . ILE A 1 174 ? 2.785 10.220 1.650 1.00 97.62 174 ILE A CA 1
ATOM 1439 C C . ILE A 1 174 ? 3.939 9.248 1.885 1.00 97.62 174 ILE A C 1
ATOM 1441 O O . ILE A 1 174 ? 4.165 8.360 1.068 1.00 97.62 174 ILE A O 1
ATOM 1445 N N . ARG A 1 175 ? 4.633 9.351 3.026 1.00 96.75 175 ARG A N 1
ATOM 1446 C CA . ARG A 1 175 ? 5.774 8.480 3.324 1.00 96.75 175 ARG A CA 1
ATOM 1447 C C . ARG A 1 175 ? 5.369 7.008 3.417 1.00 96.75 175 ARG A C 1
ATOM 1449 O O . ARG A 1 175 ? 6.098 6.144 2.940 1.00 96.75 175 ARG A O 1
ATOM 1456 N N . ARG A 1 176 ? 4.185 6.715 3.963 1.00 97.31 176 ARG A N 1
ATOM 1457 C CA . ARG A 1 176 ? 3.611 5.356 3.988 1.00 97.31 176 ARG A CA 1
ATOM 1458 C C . ARG A 1 176 ? 3.366 4.811 2.583 1.00 97.31 176 ARG A C 1
ATOM 1460 O O . ARG A 1 176 ? 3.745 3.683 2.287 1.00 97.31 176 ARG A O 1
ATOM 1467 N N . LEU A 1 177 ? 2.782 5.616 1.700 1.00 98.38 177 LEU A N 1
ATOM 1468 C CA . LEU A 1 177 ? 2.585 5.217 0.308 1.00 98.38 177 LEU A CA 1
ATOM 1469 C C . LEU A 1 177 ? 3.928 5.023 -0.416 1.00 98.38 177 LEU A C 1
ATOM 1471 O O . LEU A 1 177 ? 4.106 4.021 -1.103 1.00 98.38 177 LEU A O 1
ATOM 1475 N N . VAL A 1 178 ? 4.901 5.919 -0.215 1.00 98.06 178 VAL A N 1
ATOM 1476 C CA . VAL A 1 178 ? 6.250 5.778 -0.792 1.00 98.06 178 VAL A CA 1
ATOM 1477 C C . VAL A 1 178 ? 6.893 4.464 -0.347 1.00 98.06 178 VAL A C 1
ATOM 1479 O O . VAL A 1 178 ? 7.389 3.722 -1.189 1.00 98.06 178 VAL A O 1
ATOM 1482 N N . LEU A 1 179 ? 6.823 4.130 0.947 1.00 97.19 179 LEU A N 1
ATOM 1483 C CA . LEU A 1 179 ? 7.362 2.882 1.495 1.00 97.19 179 LEU A CA 1
ATOM 1484 C C . LEU A 1 179 ? 6.808 1.646 0.775 1.00 97.19 179 LEU A C 1
ATOM 1486 O O . LEU A 1 179 ? 7.582 0.817 0.294 1.00 97.19 179 LEU A O 1
ATOM 1490 N N . VAL A 1 180 ? 5.482 1.518 0.668 1.00 98.00 180 VAL A N 1
ATOM 1491 C CA . VAL A 1 180 ? 4.863 0.326 0.066 1.00 98.00 180 VAL A CA 1
ATOM 1492 C C . VAL A 1 180 ? 5.134 0.225 -1.439 1.00 98.00 180 VAL A C 1
ATOM 1494 O O . VAL A 1 180 ? 5.437 -0.864 -1.933 1.00 98.00 180 VAL A O 1
ATOM 1497 N N . PHE A 1 181 ? 5.107 1.345 -2.170 1.00 98.19 181 PHE A N 1
ATOM 1498 C CA . PHE A 1 181 ? 5.402 1.337 -3.604 1.00 98.19 181 PHE A CA 1
ATOM 1499 C C . PHE A 1 181 ? 6.885 1.113 -3.895 1.00 98.19 181 PHE A C 1
ATOM 1501 O O . PHE A 1 181 ? 7.192 0.410 -4.852 1.00 98.19 181 PHE A O 1
ATOM 1508 N N . LYS A 1 182 ? 7.809 1.604 -3.057 1.00 96.81 182 LYS A N 1
ATOM 1509 C CA . LYS A 1 182 ? 9.240 1.288 -3.195 1.00 96.81 182 LYS A CA 1
ATOM 1510 C C . LYS A 1 182 ? 9.532 -0.174 -2.905 1.00 96.81 182 LYS A C 1
ATOM 1512 O O . LYS A 1 182 ? 10.295 -0.802 -3.627 1.00 96.81 182 LYS A O 1
ATOM 1517 N N . ILE A 1 183 ? 8.866 -0.769 -1.920 1.00 97.06 183 ILE A N 1
ATOM 1518 C CA . ILE A 1 183 ? 8.957 -2.217 -1.701 1.00 97.06 183 ILE A CA 1
ATOM 1519 C C . ILE A 1 183 ? 8.503 -2.989 -2.948 1.00 97.06 183 ILE A C 1
ATOM 1521 O O . ILE A 1 183 ? 9.186 -3.927 -3.366 1.00 97.06 183 ILE A O 1
ATOM 1525 N N . ALA A 1 184 ? 7.384 -2.590 -3.561 1.00 97.56 184 ALA A N 1
ATOM 1526 C CA . ALA A 1 184 ? 6.901 -3.199 -4.797 1.00 97.56 184 ALA A CA 1
ATOM 1527 C C . ALA A 1 184 ? 7.871 -3.002 -5.966 1.00 97.56 184 ALA A C 1
ATOM 1529 O O . ALA A 1 184 ? 8.210 -3.974 -6.632 1.00 97.56 184 ALA A O 1
ATOM 1530 N N . GLU A 1 185 ? 8.357 -1.779 -6.177 1.00 95.50 185 GLU A N 1
ATOM 1531 C CA . GLU A 1 185 ? 9.315 -1.435 -7.229 1.00 95.50 185 GLU A CA 1
ATOM 1532 C C . GLU A 1 185 ? 10.601 -2.268 -7.119 1.00 95.50 185 GLU A C 1
ATOM 1534 O O . GLU A 1 185 ? 11.104 -2.758 -8.129 1.00 95.50 185 GLU A O 1
ATOM 1539 N N . GLN A 1 186 ? 11.118 -2.448 -5.900 1.00 93.94 186 GLN A N 1
ATOM 1540 C CA . GLN A 1 186 ? 12.442 -3.022 -5.665 1.00 93.94 186 GLN A CA 1
ATOM 1541 C C . GLN A 1 186 ? 12.439 -4.547 -5.502 1.00 93.94 186 GLN A C 1
ATOM 1543 O O . GLN A 1 186 ? 13.398 -5.203 -5.908 1.00 93.94 186 GLN A O 1
ATOM 1548 N N . LEU A 1 187 ? 11.406 -5.136 -4.887 1.00 94.12 187 LEU A N 1
ATOM 1549 C CA . LEU A 1 187 ? 11.344 -6.584 -4.624 1.00 94.12 187 LEU A CA 1
ATOM 1550 C C . LEU A 1 187 ? 10.389 -7.347 -5.551 1.00 94.12 187 LEU A C 1
ATOM 1552 O O . LEU A 1 187 ? 10.496 -8.574 -5.640 1.00 94.12 187 LEU A O 1
ATOM 1556 N N . TYR A 1 188 ? 9.470 -6.648 -6.218 1.00 95.50 188 TYR A N 1
ATOM 1557 C CA . TYR A 1 188 ? 8.397 -7.223 -7.029 1.00 95.50 188 TYR A CA 1
ATOM 1558 C C . TYR A 1 188 ? 8.217 -6.405 -8.322 1.00 95.50 188 TYR A C 1
ATOM 1560 O O . TYR A 1 188 ? 9.185 -6.131 -9.029 1.00 95.50 188 TYR A O 1
ATOM 1568 N N . SER A 1 189 ? 6.975 -6.030 -8.631 1.00 96.25 189 SER A N 1
ATOM 1569 C CA . SER A 1 189 ? 6.628 -4.923 -9.515 1.00 96.25 189 SER A CA 1
ATOM 1570 C C . SER A 1 189 ? 5.395 -4.199 -8.971 1.00 96.25 189 SER A C 1
ATOM 1572 O O . SER A 1 189 ? 4.585 -4.785 -8.243 1.00 96.25 189 SER A O 1
ATOM 1574 N N . ILE A 1 190 ? 5.237 -2.933 -9.343 1.00 97.31 190 ILE A N 1
ATOM 1575 C CA . ILE A 1 190 ? 4.076 -2.104 -9.016 1.00 97.31 190 ILE A CA 1
ATOM 1576 C C . ILE A 1 190 ? 2.800 -2.745 -9.571 1.00 97.31 190 ILE A C 1
ATOM 1578 O O . ILE A 1 190 ? 1.819 -2.857 -8.839 1.00 97.31 190 ILE A O 1
ATOM 1582 N N . ASP A 1 191 ? 2.832 -3.275 -10.795 1.00 96.44 191 ASP A N 1
ATOM 1583 C CA . ASP A 1 191 ? 1.683 -3.965 -11.396 1.00 96.44 191 ASP A CA 1
ATOM 1584 C C . ASP A 1 191 ? 1.251 -5.193 -10.585 1.00 96.44 191 ASP A C 1
ATOM 1586 O O . ASP A 1 191 ? 0.068 -5.371 -10.301 1.00 96.44 191 ASP A O 1
ATOM 1590 N N . GLN A 1 192 ? 2.206 -6.007 -10.121 1.00 97.50 192 GLN A N 1
ATOM 1591 C CA . GLN A 1 192 ? 1.904 -7.154 -9.260 1.00 97.50 192 GLN A CA 1
ATOM 1592 C C . GLN A 1 192 ? 1.249 -6.740 -7.937 1.00 97.50 192 GLN A C 1
ATOM 1594 O O . GLN A 1 192 ? 0.346 -7.435 -7.461 1.00 97.50 192 GLN A O 1
ATOM 1599 N N . LEU A 1 193 ? 1.690 -5.628 -7.338 1.00 98.62 193 LEU A N 1
ATOM 1600 C CA . LEU A 1 193 ? 1.063 -5.085 -6.133 1.00 98.62 193 LEU A CA 1
ATOM 1601 C C . LEU A 1 193 ? -0.362 -4.596 -6.428 1.00 98.62 193 LEU A C 1
ATOM 1603 O O . LEU A 1 193 ? -1.286 -4.938 -5.689 1.00 98.62 193 LEU A O 1
ATOM 1607 N N . ILE A 1 194 ? -0.556 -3.838 -7.510 1.00 98.50 194 ILE A N 1
ATOM 1608 C CA . ILE A 1 194 ? -1.871 -3.326 -7.918 1.00 98.50 194 ILE A CA 1
ATOM 1609 C C . ILE A 1 194 ? -2.847 -4.482 -8.165 1.00 98.50 194 ILE A C 1
ATOM 1611 O O . ILE A 1 194 ? -3.970 -4.459 -7.656 1.00 98.50 194 ILE A O 1
ATOM 1615 N N . ASP A 1 195 ? -2.421 -5.523 -8.879 1.00 98.19 195 ASP A N 1
ATOM 1616 C CA . ASP A 1 195 ? -3.238 -6.707 -9.150 1.00 98.19 195 ASP A CA 1
ATOM 1617 C C . ASP A 1 195 ? -3.625 -7.448 -7.864 1.00 98.19 195 ASP A C 1
ATOM 1619 O O . ASP A 1 195 ? -4.791 -7.824 -7.672 1.00 98.19 195 ASP A O 1
ATOM 1623 N N . ALA A 1 196 ? -2.666 -7.641 -6.953 1.00 98.56 196 ALA A N 1
ATOM 1624 C CA . ALA A 1 196 ? -2.915 -8.271 -5.660 1.00 98.56 196 ALA A CA 1
ATOM 1625 C C . ALA A 1 196 ? -3.902 -7.452 -4.815 1.00 98.56 196 ALA A C 1
ATOM 1627 O O . ALA A 1 196 ? -4.861 -8.012 -4.271 1.00 98.56 196 ALA A O 1
ATOM 1628 N N . TYR A 1 197 ? -3.731 -6.130 -4.782 1.00 98.81 197 TYR A N 1
ATOM 1629 C CA . TYR A 1 197 ? -4.627 -5.204 -4.099 1.00 98.81 197 TYR A CA 1
ATOM 1630 C C . TYR A 1 197 ? -6.042 -5.236 -4.675 1.00 98.81 197 TYR A C 1
ATOM 1632 O O . TYR A 1 197 ? -6.994 -5.482 -3.934 1.00 98.81 197 TYR A O 1
ATOM 1640 N N . LYS A 1 198 ? -6.212 -5.099 -5.995 1.00 98.56 198 LYS A N 1
ATOM 1641 C CA . LYS A 1 198 ? -7.540 -5.149 -6.632 1.00 98.56 198 LYS A CA 1
ATOM 1642 C C . LYS A 1 198 ? -8.243 -6.482 -6.360 1.00 98.56 198 LYS A C 1
ATOM 1644 O O . LYS A 1 198 ? -9.432 -6.511 -6.029 1.00 98.56 198 LYS A O 1
ATOM 1649 N N . LYS A 1 199 ? -7.511 -7.602 -6.418 1.00 97.50 199 LYS A N 1
ATOM 1650 C CA . LYS A 1 199 ? -8.042 -8.933 -6.074 1.00 97.50 199 LYS A CA 1
ATOM 1651 C C . LYS A 1 199 ? -8.453 -9.029 -4.604 1.00 97.50 199 LYS A C 1
ATOM 1653 O O . LYS A 1 199 ? -9.475 -9.644 -4.290 1.00 97.50 199 LYS A O 1
ATOM 1658 N N . LYS A 1 200 ? -7.669 -8.453 -3.695 1.00 95.44 200 LYS A N 1
ATOM 1659 C CA . LYS A 1 200 ? -7.979 -8.404 -2.266 1.00 95.44 200 LYS A CA 1
ATOM 1660 C C . LYS A 1 200 ? -9.211 -7.548 -1.988 1.00 95.44 200 LYS A C 1
ATOM 1662 O O . LYS A 1 200 ? -10.124 -8.033 -1.326 1.00 95.44 200 LYS A O 1
ATOM 1667 N N . MET A 1 201 ? -9.284 -6.342 -2.544 1.00 95.88 201 MET A N 1
ATOM 1668 C CA . MET A 1 201 ? -10.422 -5.446 -2.351 1.00 95.88 201 MET A CA 1
ATOM 1669 C C . MET A 1 201 ? -11.713 -6.059 -2.862 1.00 95.88 201 MET A C 1
ATOM 1671 O O . MET A 1 201 ? -12.706 -6.049 -2.142 1.00 95.88 201 MET A O 1
ATOM 1675 N N . LYS A 1 202 ? -11.688 -6.726 -4.021 1.00 94.88 202 LYS A N 1
ATOM 1676 C CA . LYS A 1 202 ? -12.840 -7.501 -4.493 1.00 94.88 202 LYS A CA 1
ATOM 1677 C C . LYS A 1 202 ? -13.340 -8.495 -3.435 1.00 94.88 202 LYS A C 1
ATOM 1679 O O . LYS A 1 202 ? -14.520 -8.480 -3.098 1.00 94.88 202 LYS A O 1
ATOM 1684 N N . ARG A 1 203 ? -12.443 -9.308 -2.861 1.00 91.62 203 ARG A N 1
ATOM 1685 C CA . ARG A 1 203 ? -12.793 -10.252 -1.782 1.00 91.62 203 ARG A CA 1
ATOM 1686 C C . ARG A 1 203 ? -13.312 -9.533 -0.533 1.00 91.62 203 ARG A C 1
ATOM 1688 O O . ARG A 1 203 ? -14.229 -10.022 0.114 1.00 91.62 203 ARG A O 1
ATOM 1695 N N . ASN A 1 204 ? -12.744 -8.382 -0.180 1.00 90.38 204 ASN A N 1
ATOM 1696 C CA . ASN A 1 204 ? -13.173 -7.605 0.981 1.00 90.38 204 ASN A CA 1
ATOM 1697 C C . ASN A 1 204 ? -14.572 -6.994 0.792 1.00 90.38 204 ASN A C 1
ATOM 1699 O O . ASN A 1 204 ? -15.374 -7.042 1.723 1.00 90.38 204 ASN A O 1
ATOM 1703 N N . HIS A 1 205 ? -14.912 -6.509 -0.404 1.00 89.12 205 HIS A N 1
ATOM 1704 C CA . HIS A 1 205 ? -16.285 -6.112 -0.735 1.00 89.12 205 HIS A CA 1
ATOM 1705 C C . HIS A 1 205 ? -17.246 -7.304 -0.636 1.00 89.12 205 HIS A C 1
ATOM 1707 O O . HIS A 1 205 ? -18.265 -7.199 0.040 1.00 89.12 205 HIS A O 1
ATOM 1713 N N . GLU A 1 206 ? -16.881 -8.461 -1.202 1.00 89.38 206 GLU A N 1
ATOM 1714 C CA . GLU A 1 206 ? -17.684 -9.692 -1.109 1.00 89.38 206 GLU A CA 1
ATOM 1715 C C . GLU A 1 206 ? -17.921 -10.123 0.355 1.00 89.38 206 GLU A C 1
ATOM 1717 O O . GLU A 1 206 ? -19.013 -10.591 0.694 1.00 89.38 206 GLU A O 1
ATOM 1722 N N . ARG A 1 207 ? -16.929 -9.932 1.242 1.00 85.44 207 ARG A N 1
ATOM 1723 C CA . ARG A 1 207 ? -17.046 -10.173 2.694 1.00 85.44 207 ARG A CA 1
ATOM 1724 C C . ARG A 1 207 ? -18.037 -9.227 3.360 1.00 85.44 207 ARG A C 1
ATOM 1726 O O . ARG A 1 207 ? -18.877 -9.692 4.120 1.00 85.44 207 ARG A O 1
ATOM 1733 N N . GLN A 1 208 ? -17.961 -7.932 3.057 1.00 82.31 208 GLN A N 1
ATOM 1734 C CA . GLN A 1 208 ? -18.893 -6.937 3.599 1.00 82.31 208 GLN A CA 1
ATOM 1735 C C . GLN A 1 208 ? -20.308 -7.060 3.015 1.00 82.31 208 GLN A C 1
ATOM 1737 O O . GLN A 1 208 ? -21.263 -6.557 3.597 1.00 82.31 208 GLN A O 1
ATOM 1742 N N . ASP A 1 209 ? -20.463 -7.711 1.859 1.00 83.81 209 ASP A N 1
ATOM 1743 C CA . ASP A 1 209 ? -21.768 -8.075 1.292 1.00 83.81 209 ASP A CA 1
ATOM 1744 C C . ASP A 1 209 ? -22.344 -9.359 1.928 1.00 83.81 209 ASP A C 1
ATOM 1746 O O . ASP A 1 209 ? -23.442 -9.791 1.575 1.00 83.81 209 ASP A O 1
ATOM 1750 N N . GLY A 1 210 ? -21.597 -10.020 2.822 1.00 79.25 210 GLY A N 1
ATOM 1751 C CA . GLY A 1 210 ? -21.962 -11.316 3.400 1.00 79.25 210 GLY A CA 1
ATOM 1752 C C . GLY A 1 210 ? -21.915 -12.481 2.401 1.00 79.25 210 GLY A C 1
ATOM 1753 O O . GLY A 1 210 ? -22.443 -13.559 2.677 1.00 79.25 210 GLY A O 1
ATOM 1754 N N . THR A 1 211 ? -21.298 -12.283 1.232 1.00 77.25 211 THR A N 1
ATOM 1755 C CA . THR A 1 211 ? -21.229 -13.275 0.141 1.00 77.25 211 THR A CA 1
ATOM 1756 C C . THR A 1 211 ? -19.945 -14.110 0.159 1.00 77.25 211 THR A C 1
ATOM 1758 O O . THR A 1 211 ? -19.911 -15.193 -0.426 1.00 77.25 211 THR A O 1
ATOM 1761 N N . ALA A 1 212 ? -18.922 -13.663 0.893 1.00 73.44 212 ALA A N 1
ATOM 1762 C CA . ALA A 1 212 ? -17.700 -14.407 1.190 1.00 73.44 212 ALA A CA 1
ATOM 1763 C C . ALA A 1 212 ? -17.460 -14.495 2.708 1.00 73.44 212 ALA A C 1
ATOM 1765 O O . ALA A 1 212 ? -17.815 -13.589 3.454 1.00 73.44 212 ALA A O 1
ATOM 1766 N N . ASP A 1 213 ? -16.843 -15.591 3.172 1.00 68.06 213 ASP A N 1
ATOM 1767 C CA . ASP A 1 213 ? -16.500 -15.816 4.591 1.00 68.06 213 ASP A CA 1
ATOM 1768 C C . ASP A 1 213 ? -17.685 -15.663 5.583 1.00 68.06 213 ASP A C 1
ATOM 1770 O O . ASP A 1 213 ? -17.502 -15.278 6.744 1.00 68.06 213 ASP A O 1
ATOM 1774 N N . ALA A 1 214 ? -18.904 -16.010 5.146 1.00 58.56 214 ALA A N 1
AT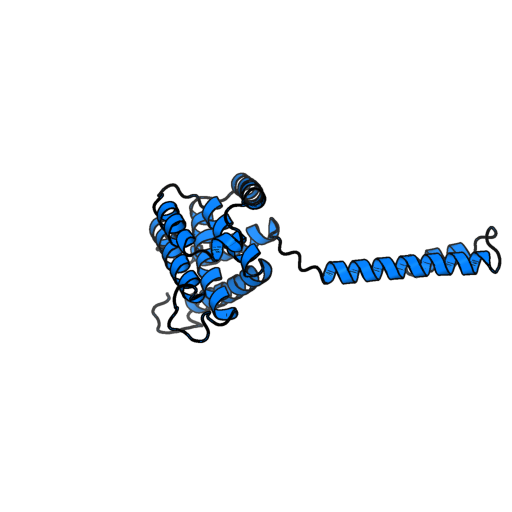OM 1775 C CA . ALA A 1 214 ? -20.111 -15.958 5.970 1.00 58.56 214 ALA A CA 1
ATOM 1776 C C . ALA A 1 214 ? -19.909 -16.692 7.314 1.00 58.56 214 ALA A C 1
ATOM 1778 O O . ALA A 1 214 ? -19.589 -17.882 7.349 1.00 58.56 214 ALA A O 1
ATOM 1779 N N . GLY A 1 215 ? -20.089 -15.968 8.426 1.00 58.56 215 GLY A N 1
ATOM 1780 C CA . GLY A 1 215 ? -19.930 -16.488 9.791 1.00 58.56 215 GLY A CA 1
ATOM 1781 C C . GLY A 1 215 ? -18.632 -16.107 10.516 1.00 58.56 215 GLY A C 1
ATOM 1782 O O . GLY A 1 215 ? -18.468 -16.498 11.669 1.00 58.56 215 GLY A O 1
ATOM 1783 N N . LYS A 1 216 ? -17.729 -15.329 9.899 1.00 67.19 216 LYS A N 1
ATOM 1784 C CA . LYS A 1 216 ? -16.505 -14.816 10.557 1.00 67.19 216 LYS A CA 1
ATOM 1785 C C . LYS A 1 216 ? -16.654 -13.449 11.247 1.00 67.19 216 LYS A C 1
ATOM 1787 O O . LYS A 1 216 ? -15.667 -12.923 11.746 1.00 67.19 216 LYS A O 1
ATOM 1792 N N . GLY A 1 217 ? -17.866 -12.895 11.318 1.00 58.72 217 GLY A N 1
ATOM 1793 C CA . GLY A 1 217 ? -18.131 -11.633 12.024 1.00 58.72 217 GLY A CA 1
ATOM 1794 C C . GLY A 1 217 ? -17.775 -10.363 11.242 1.00 58.72 217 GLY A C 1
ATOM 1795 O O . GLY A 1 217 ? -17.675 -9.301 11.848 1.00 58.72 217 GLY A O 1
ATOM 1796 N N . TYR A 1 218 ? -17.595 -10.466 9.922 1.00 59.59 218 TYR A N 1
ATOM 1797 C CA . TYR A 1 218 ? -17.744 -9.315 9.024 1.00 59.59 218 TYR A CA 1
ATOM 1798 C C . TYR A 1 218 ? -19.216 -8.861 9.043 1.00 59.59 218 TYR A C 1
ATOM 1800 O O . TYR A 1 218 ? -20.079 -9.685 9.363 1.00 59.59 218 TYR A O 1
ATOM 1808 N N . VAL A 1 219 ? -19.460 -7.564 8.815 1.00 54.16 219 VAL A N 1
ATOM 1809 C CA . VAL A 1 219 ? -20.741 -6.871 9.082 1.00 54.16 219 VAL A CA 1
ATOM 1810 C C . VAL A 1 219 ? -21.946 -7.614 8.507 1.00 54.16 219 VAL A C 1
ATOM 1812 O O . VAL A 1 219 ? -21.865 -8.072 7.347 1.00 54.16 219 VAL A O 1
#

Radius of gyration: 25.05 Å; chains: 1; bounding box: 42×44×78 Å

Secondary structure (DSSP, 8-state):
--HHHHHHHHHHH-TT--THHHHHHHHHHHHHHHHHHHHHHHHHHS------HHHHHHHHHHHHHHHTT-TT--HHHHHHHHHHHHHHHHHHH-TT-TT-SS-S--HHHHHHHHHHHHHHHHHHHHHHT--HHHHHHHHHHHHT--SS-HHHHHSTHHHHHHHHHHT-TT--HHHHHHHHHHHHHHHS-HHHHHHHHHHHHHHHHHHHTTSSSTTSS--

pLDDT: mean 90.03, std 10.78, range [50.69, 98.88]

InterPro domains:
  IPR009368 Protein of unknown function DUF1024 [PF06260] (1-52)
  IPR014871 dUTPase/dCTP pyrophosphatase [PF08761] (56-209)

Sequence (219 aa):
MNNREQIEQSVISASAYNGNDTEGLLKEIEDVYKKAQAFDEINEDIIINTLTTDQLQELLQIQKEFDDRIPTLNLRDSKIAYVVEFFEWFNTLETFKNWKKKPGKPLDVQLDELADILAFGLSIANQQGFDEYDRDLFFESFDEEYLIDFPYLRNQEMIYDMISEFGDDDLSSIRRLVLVFKIAEQLYSIDQLIDAYKKKMKRNHERQDGTADAGKGYV

Organism: NCBI:txid1654388